Protein AF-0000000081576899 (afdb_homodimer)

pLDDT: mean 87.02, std 20.36, range [32.72, 98.94]

InterPro domains:
  IPR002109 Glutaredoxin [PF00462] (42-109)
  IPR004480 Monothiol glutaredoxin-related [PTHR10293] (25-130)
  IPR004480 Monothiol glutaredoxin-related [TIGR00365] (31-129)
  IPR033658 Glutaredoxin, PICOT-like [cd03028] (33-124)
  IPR036249 Thioredoxin-like superfamily [SSF52833] (28-134)

Structure (mmCIF, N/CA/C/O backbone):
data_AF-0000000081576899-model_v1
#
loop_
_entity.id
_entity.type
_entity.pdbx_description
1 polymer 'Monothiol glutaredoxin-5, mitochondrial'
#
loop_
_atom_site.group_PDB
_atom_site.id
_atom_site.type_symbol
_atom_site.label_atom_id
_atom_site.label_alt_id
_atom_site.label_comp_id
_atom_site.label_asym_id
_atom_site.label_entity_id
_atom_site.label_seq_id
_atom_site.pdbx_PDB_ins_code
_atom_site.Cartn_x
_atom_site.Cartn_y
_atom_site.Cartn_z
_atom_site.occupancy
_atom_site.B_iso_or_equiv
_atom_site.auth_seq_id
_atom_site.auth_comp_id
_atom_site.auth_asym_id
_atom_site.auth_atom_id
_atom_site.pdbx_PDB_model_num
ATOM 1 N N . MET A 1 1 ? 19.609 -6.375 77.562 1 37.88 1 MET A N 1
ATOM 2 C CA . MET A 1 1 ? 18.609 -5.746 76.688 1 37.88 1 MET A CA 1
ATOM 3 C C . MET A 1 1 ? 18.828 -6.148 75.25 1 37.88 1 MET A C 1
ATOM 5 O O . MET A 1 1 ? 19.875 -5.875 74.688 1 37.88 1 MET A O 1
ATOM 9 N N . PHE A 1 2 ? 18.141 -7.277 74.625 1 40.16 2 PHE A N 1
ATOM 10 C CA . PHE A 1 2 ? 18.156 -8.156 73.5 1 40.16 2 PHE A CA 1
ATOM 11 C C . PHE A 1 2 ? 18 -7.355 72.188 1 40.16 2 PHE A C 1
ATOM 13 O O . PHE A 1 2 ? 17.469 -6.242 72.25 1 40.16 2 PHE A O 1
ATOM 20 N N . ALA A 1 3 ? 18.594 -7.879 71.062 1 40.5 3 ALA A N 1
ATOM 21 C CA . ALA A 1 3 ? 18.828 -7.793 69.625 1 40.5 3 ALA A CA 1
ATOM 22 C C . ALA A 1 3 ? 17.516 -7.742 68.812 1 40.5 3 ALA A C 1
ATOM 24 O O . ALA A 1 3 ? 16.75 -8.719 68.812 1 40.5 3 ALA A O 1
ATOM 25 N N . ARG A 1 4 ? 16.688 -6.602 68.938 1 43.38 4 ARG A N 1
ATOM 26 C CA . ARG A 1 4 ? 15.562 -6.41 68.062 1 43.38 4 ARG A CA 1
ATOM 27 C C . ARG A 1 4 ? 15.938 -6.766 66.625 1 43.38 4 ARG A C 1
ATOM 29 O O . ARG A 1 4 ? 16.891 -6.223 66.062 1 43.38 4 ARG A O 1
ATOM 36 N N . ALA A 1 5 ? 15.68 -7.988 66.062 1 44.72 5 ALA A N 1
ATOM 37 C CA . ALA A 1 5 ? 15.773 -8.539 64.688 1 44.72 5 ALA A CA 1
ATOM 38 C C . ALA A 1 5 ? 14.977 -7.695 63.719 1 44.72 5 ALA A C 1
ATOM 40 O O . ALA A 1 5 ? 13.781 -7.461 63.906 1 44.72 5 ALA A O 1
ATOM 41 N N . PHE A 1 6 ? 15.562 -6.652 63.062 1 45.5 6 PHE A N 1
ATOM 42 C CA . PHE A 1 6 ? 15.023 -5.91 61.906 1 45.5 6 PHE A CA 1
ATOM 43 C C . PHE A 1 6 ? 14.648 -6.855 60.781 1 45.5 6 PHE A C 1
ATOM 45 O O . PHE A 1 6 ? 15.523 -7.438 60.125 1 45.5 6 PHE A O 1
ATOM 52 N N . GLN A 1 7 ? 13.609 -7.695 60.875 1 49.41 7 GLN A N 1
ATOM 53 C CA . GLN A 1 7 ? 13.172 -8.477 59.719 1 49.41 7 GLN A CA 1
ATOM 54 C C . GLN A 1 7 ? 12.648 -7.57 58.594 1 49.41 7 GLN A C 1
ATOM 56 O O . GLN A 1 7 ? 11.703 -6.812 58.812 1 49.41 7 GLN A O 1
ATOM 61 N N . SER A 1 8 ? 13.5 -6.855 57.906 1 47.03 8 SER A N 1
ATOM 62 C CA . SER A 1 8 ? 13.109 -6.121 56.688 1 47.03 8 SER A CA 1
ATOM 63 C C . SER A 1 8 ? 12.445 -7.043 55.688 1 47.03 8 SER A C 1
ATOM 65 O O . SER A 1 8 ? 12.984 -8.094 55.344 1 47.03 8 SER A O 1
ATOM 67 N N . SER A 1 9 ? 11.078 -7.246 55.75 1 50.31 9 SER A N 1
ATOM 68 C CA . SER A 1 9 ? 10.328 -7.957 54.719 1 50.31 9 SER A CA 1
ATOM 69 C C . SER A 1 9 ? 10.492 -7.285 53.344 1 50.31 9 SER A C 1
ATOM 71 O O . SER A 1 9 ? 10.227 -6.09 53.219 1 50.31 9 SER A O 1
ATOM 73 N N . LEU A 1 10 ? 11.469 -7.555 52.594 1 48.53 10 LEU A N 1
ATOM 74 C CA . LEU A 1 10 ? 11.625 -7.152 51.188 1 48.53 10 LEU A CA 1
ATOM 75 C C . LEU A 1 10 ? 10.453 -7.641 50.344 1 48.53 10 LEU A C 1
ATOM 77 O O . LEU A 1 10 ? 10.211 -8.844 50.25 1 48.53 10 LEU A O 1
ATOM 81 N N . ARG A 1 11 ? 9.297 -7.043 50.375 1 47.03 11 ARG A N 1
ATOM 82 C CA . ARG A 1 11 ? 8.234 -7.383 49.438 1 47.03 11 ARG A CA 1
ATOM 83 C C . ARG A 1 11 ? 8.719 -7.27 48 1 47.03 11 ARG A C 1
ATOM 85 O O . ARG A 1 11 ? 9.258 -6.238 47.594 1 47.03 11 ARG A O 1
ATOM 92 N N . ALA A 1 12 ? 8.961 -8.375 47.344 1 51.28 12 ALA A N 1
ATOM 93 C CA . ALA A 1 12 ? 9.383 -8.469 45.938 1 51.28 12 ALA A CA 1
ATOM 94 C C . ALA A 1 12 ? 8.391 -7.754 45.031 1 51.28 12 ALA A C 1
ATOM 96 O O . ALA A 1 12 ? 7.18 -7.789 45.25 1 51.28 12 ALA A O 1
ATOM 97 N N . PRO A 1 13 ? 8.82 -6.789 44.25 1 52.66 13 PRO A N 1
ATOM 98 C CA . PRO A 1 13 ? 7.914 -6.176 43.25 1 52.66 13 PRO A CA 1
ATOM 99 C C . PRO A 1 13 ? 7.207 -7.203 42.375 1 52.66 13 PRO A C 1
ATOM 101 O O . PRO A 1 13 ? 7.801 -8.219 42 1 52.66 13 PRO A O 1
ATOM 104 N N . LYS A 1 14 ? 5.926 -7.398 42.5 1 51.12 14 LYS A N 1
ATOM 105 C CA . LYS A 1 14 ? 5.137 -8.211 41.562 1 51.12 14 LYS A CA 1
ATOM 106 C C . LYS A 1 14 ? 5.32 -7.75 40.125 1 51.12 14 LYS A C 1
ATOM 108 O O . LYS A 1 14 ? 4.922 -6.641 39.781 1 51.12 14 LYS A O 1
ATOM 113 N N . PHE A 1 15 ? 6.34 -8.164 39.438 1 47.31 15 PHE A N 1
ATOM 114 C CA . PHE A 1 15 ? 6.441 -7.926 38 1 47.31 15 PHE A CA 1
ATOM 115 C C . PHE A 1 15 ? 5.266 -8.555 37.25 1 47.31 15 PHE A C 1
ATOM 117 O O . PHE A 1 15 ? 5.016 -9.75 37.375 1 47.31 15 PHE A O 1
ATOM 124 N N . ARG A 1 16 ? 4.145 -7.855 37.062 1 46.19 16 ARG A N 1
ATOM 125 C CA . ARG A 1 16 ? 3.082 -8.359 36.188 1 46.19 16 ARG A CA 1
ATOM 126 C C . ARG A 1 16 ? 3.631 -8.734 34.812 1 46.19 16 ARG A C 1
ATOM 128 O O . ARG A 1 16 ? 4.188 -7.887 34.094 1 46.19 16 ARG A O 1
ATOM 135 N N . LEU A 1 17 ? 4.004 -9.875 34.5 1 48.53 17 LEU A N 1
ATOM 136 C CA . LEU A 1 17 ? 4.305 -10.367 33.156 1 48.53 17 LEU A CA 1
ATOM 137 C C . LEU A 1 17 ? 3.146 -10.102 32.219 1 48.53 17 LEU A C 1
ATOM 139 O O . LEU A 1 17 ? 2.029 -10.578 32.438 1 48.53 17 LEU A O 1
ATOM 143 N N . THR A 1 18 ? 3.057 -8.969 31.609 1 50.41 18 THR A N 1
ATOM 144 C CA . THR A 1 18 ? 2.088 -8.812 30.531 1 50.41 18 THR A CA 1
ATOM 145 C C . THR A 1 18 ? 2.211 -9.953 29.516 1 50.41 18 THR A C 1
ATOM 147 O O . THR A 1 18 ? 3.301 -10.227 29.016 1 50.41 18 THR A O 1
ATOM 150 N N . PRO A 1 19 ? 1.322 -10.797 29.469 1 50.53 19 PRO A N 1
ATOM 151 C CA . PRO A 1 19 ? 1.418 -11.867 28.484 1 50.53 19 PRO A CA 1
ATOM 152 C C . PRO A 1 19 ? 1.591 -11.336 27.062 1 50.53 19 PRO A C 1
ATOM 154 O O . PRO A 1 19 ? 1.083 -10.266 26.719 1 50.53 19 PRO A O 1
ATOM 157 N N . LEU A 1 20 ? 2.67 -11.547 26.406 1 48.97 20 LEU A N 1
ATOM 158 C CA . LEU A 1 20 ? 2.783 -11.383 24.953 1 48.97 20 LEU A CA 1
ATOM 159 C C . LEU A 1 20 ? 1.576 -11.984 24.25 1 48.97 20 LEU A C 1
ATOM 161 O O . LEU A 1 20 ? 1.395 -13.203 24.234 1 48.97 20 LEU A O 1
ATOM 165 N N . THR A 1 21 ? 0.491 -11.43 24.344 1 45.56 21 THR A N 1
ATOM 166 C CA . THR A 1 21 ? -0.615 -11.953 23.547 1 45.56 21 THR A CA 1
ATOM 167 C C . THR A 1 21 ? -0.161 -12.258 22.125 1 45.56 21 THR A C 1
ATOM 169 O O . THR A 1 21 ? 0.076 -11.344 21.344 1 45.56 21 THR A O 1
ATOM 172 N N . VAL A 1 22 ? 0.605 -13.219 21.875 1 50.03 22 VAL A N 1
ATOM 173 C CA . VAL A 1 22 ? 0.771 -13.727 20.516 1 50.03 22 VAL A CA 1
ATOM 174 C C . VAL A 1 22 ? -0.57 -13.703 19.781 1 50.03 22 VAL A C 1
ATOM 176 O O . VAL A 1 22 ? -1.561 -14.25 20.281 1 50.03 22 VAL A O 1
ATOM 179 N N . ARG A 1 23 ? -0.892 -12.602 19.109 1 58.34 23 ARG A N 1
ATOM 180 C CA . ARG A 1 23 ? -2.121 -12.656 18.328 1 58.34 23 ARG A CA 1
ATOM 181 C C . ARG A 1 23 ? -2.264 -14 17.609 1 58.34 23 ARG A C 1
ATOM 183 O O . ARG A 1 23 ? -1.538 -14.281 16.656 1 58.34 23 ARG A O 1
ATOM 190 N N . LEU A 1 24 ? -2.67 -14.984 18.266 1 73.94 24 LEU A N 1
ATOM 191 C CA . LEU A 1 24 ? -2.916 -16.328 17.781 1 73.94 24 LEU A CA 1
ATOM 192 C C . LEU A 1 24 ? -3.906 -16.328 16.609 1 73.94 24 LEU A C 1
ATOM 194 O O . LEU A 1 24 ? -4.934 -15.648 16.672 1 73.94 24 LEU A O 1
ATOM 198 N N . LEU A 1 25 ? -3.482 -16.703 15.359 1 85.38 25 LEU A N 1
ATOM 199 C CA . LEU A 1 25 ? -4.312 -16.922 14.18 1 85.38 25 LEU A CA 1
ATOM 200 C C . LEU A 1 25 ? -5.578 -17.703 14.547 1 85.38 25 LEU A C 1
ATOM 202 O O . LEU A 1 25 ? -5.504 -18.828 15.023 1 85.38 25 LEU A O 1
ATOM 206 N N . SER A 1 26 ? -6.719 -17.016 14.516 1 92 26 SER A N 1
ATOM 207 C CA . SER A 1 26 ? -7.977 -17.688 14.836 1 92 26 SER A CA 1
ATOM 208 C C . SER A 1 26 ? -8.203 -18.891 13.93 1 92 26 SER A C 1
ATOM 210 O O . SER A 1 26 ? -7.684 -18.953 12.812 1 92 26 SER A O 1
ATOM 212 N N . GLN A 1 27 ? -8.93 -19.828 14.383 1 93.94 27 GLN A N 1
ATOM 213 C CA . GLN A 1 27 ? -9.266 -21 13.586 1 93.94 27 GLN A CA 1
ATOM 214 C C . GLN A 1 27 ? -10.055 -20.609 12.336 1 93.94 27 GLN A C 1
ATOM 216 O O . GLN A 1 27 ? -9.867 -21.203 11.266 1 93.94 27 GLN A O 1
ATOM 221 N N . GLU A 1 28 ? -10.898 -19.672 12.492 1 94.44 28 GLU A N 1
ATOM 222 C CA . GLU A 1 28 ? -11.695 -19.203 11.367 1 94.44 28 GLU A CA 1
ATOM 223 C C . GLU A 1 28 ? -10.812 -18.625 10.266 1 94.44 28 GLU A C 1
ATOM 225 O O . GLU A 1 28 ? -10.984 -18.938 9.086 1 94.44 28 GLU A O 1
ATOM 230 N N . THR A 1 29 ? -9.898 -17.781 10.648 1 95.5 29 THR A N 1
ATOM 231 C CA . THR A 1 29 ? -8.984 -17.17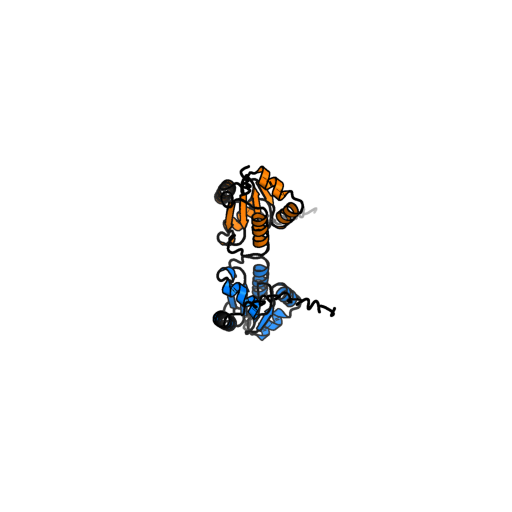2 9.688 1 95.5 29 THR A CA 1
ATOM 232 C C . THR A 1 29 ? -8.078 -18.219 9.055 1 95.5 29 THR A C 1
ATOM 234 O O . THR A 1 29 ? -7.82 -18.172 7.848 1 95.5 29 THR A O 1
ATOM 237 N N . ARG A 1 30 ? -7.598 -19.141 9.828 1 96.88 30 ARG A N 1
ATOM 238 C CA . ARG A 1 30 ? -6.773 -20.219 9.312 1 96.88 30 ARG A CA 1
ATOM 239 C C . ARG A 1 30 ? -7.52 -21.031 8.258 1 96.88 30 ARG A C 1
ATOM 241 O O . ARG A 1 30 ? -6.98 -21.312 7.184 1 96.88 30 ARG A O 1
ATOM 248 N N . SER A 1 31 ? -8.711 -21.375 8.555 1 97.25 31 SER A N 1
ATOM 249 C CA . SER A 1 31 ? -9.531 -22.156 7.625 1 97.25 31 SER A CA 1
ATOM 250 C C . SER A 1 31 ? -9.773 -21.391 6.332 1 97.25 31 SER A C 1
ATOM 252 O O . SER A 1 31 ? -9.758 -21.969 5.246 1 97.25 31 SER A O 1
ATOM 254 N N . ALA A 1 32 ? -10.008 -20.078 6.469 1 96.75 32 ALA A N 1
ATOM 255 C CA . ALA A 1 32 ? -10.234 -19.234 5.293 1 96.75 32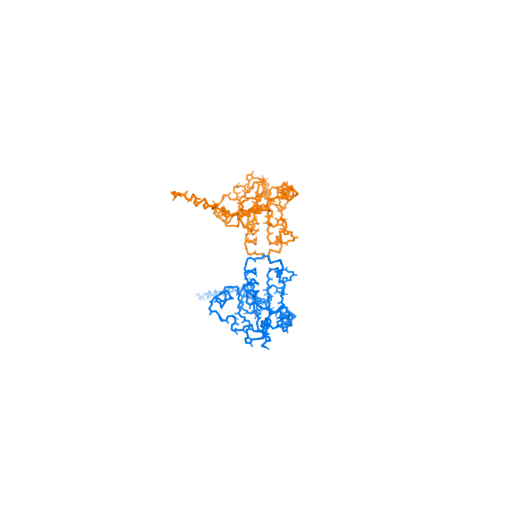 ALA A CA 1
ATOM 256 C C . ALA A 1 32 ? -8.992 -19.188 4.406 1 96.75 32 ALA A C 1
ATOM 258 O O . ALA A 1 32 ? -9.094 -19.25 3.18 1 96.75 32 ALA A O 1
ATOM 259 N N . ILE A 1 33 ? -7.875 -19.094 5.012 1 98.31 33 ILE A N 1
ATOM 260 C CA . ILE A 1 33 ? -6.617 -19.031 4.277 1 98.31 33 ILE A CA 1
ATOM 261 C C . ILE A 1 33 ? -6.367 -20.359 3.574 1 98.31 33 ILE A C 1
ATOM 263 O O . ILE A 1 33 ? -6.012 -20.391 2.393 1 98.31 33 ILE A O 1
ATOM 267 N N . GLU A 1 34 ? -6.574 -21.469 4.25 1 98.5 34 GLU A N 1
ATOM 268 C CA . GLU A 1 34 ? -6.383 -22.797 3.676 1 98.5 34 GLU A CA 1
ATOM 269 C C . GLU A 1 34 ? -7.328 -23.031 2.502 1 98.5 34 GLU A C 1
ATOM 271 O O . GLU A 1 34 ? -6.938 -23.625 1.49 1 98.5 34 GLU A O 1
ATOM 276 N N . GLN A 1 35 ? -8.516 -22.562 2.656 1 98.44 35 GLN A N 1
ATOM 277 C CA . GLN A 1 35 ? -9.453 -22.656 1.54 1 98.44 35 GLN A CA 1
ATOM 278 C C . GLN A 1 35 ? -8.969 -21.828 0.35 1 98.44 35 GLN A C 1
ATOM 280 O O . GLN A 1 35 ? -9.062 -22.281 -0.797 1 98.44 35 GLN A O 1
ATOM 285 N N . ALA A 1 36 ? -8.508 -20.672 0.619 1 98.38 36 ALA A N 1
ATOM 286 C CA . ALA A 1 36 ? -8.031 -19.797 -0.441 1 98.38 36 ALA A CA 1
ATOM 287 C C . ALA A 1 36 ? -6.859 -20.422 -1.189 1 98.38 36 ALA A C 1
ATOM 289 O O . ALA A 1 36 ? -6.852 -20.469 -2.422 1 98.38 36 ALA A O 1
ATOM 290 N N . ILE A 1 37 ? -5.902 -20.984 -0.439 1 98.62 37 ILE A N 1
ATOM 291 C CA . ILE A 1 37 ? -4.703 -21.484 -1.103 1 98.62 37 ILE A CA 1
ATOM 292 C C . ILE A 1 37 ? -5.02 -22.781 -1.828 1 98.62 37 ILE A C 1
ATOM 294 O O . ILE A 1 37 ? -4.227 -23.266 -2.646 1 98.62 37 ILE A O 1
ATOM 298 N N . SER A 1 38 ? -6.152 -23.344 -1.51 1 98.56 38 SER A N 1
ATOM 299 C CA . SER A 1 38 ? -6.578 -24.578 -2.172 1 98.56 38 SER A CA 1
ATOM 300 C C . SER A 1 38 ? -7.434 -24.281 -3.398 1 98.56 38 SER A C 1
ATOM 302 O O . SER A 1 38 ? -7.734 -25.188 -4.184 1 98.56 38 SER A O 1
ATOM 304 N N . SER A 1 39 ? -7.734 -23.031 -3.625 1 98.62 39 SER A N 1
ATOM 305 C CA . SER A 1 39 ? -8.742 -22.672 -4.609 1 98.62 39 SER A CA 1
ATOM 306 C C . SER A 1 39 ? -8.188 -22.734 -6.027 1 98.62 39 SER A C 1
ATOM 308 O O . SER A 1 39 ? -8.945 -22.812 -6.996 1 98.62 39 SER A O 1
ATOM 310 N N . ALA A 1 40 ? -6.871 -22.594 -6.191 1 98.69 40 ALA A N 1
ATOM 311 C CA . ALA A 1 40 ? -6.203 -22.625 -7.492 1 98.69 40 ALA A CA 1
ATOM 312 C C . ALA A 1 40 ? -4.746 -23.062 -7.348 1 98.69 40 ALA A C 1
ATOM 314 O O . ALA A 1 40 ? -4.164 -22.953 -6.266 1 98.69 40 ALA A O 1
ATOM 315 N N . PRO A 1 41 ? -4.152 -23.516 -8.406 1 98.75 41 PRO A N 1
ATOM 316 C CA . PRO A 1 41 ? -2.736 -23.906 -8.367 1 98.75 41 PRO A CA 1
ATOM 317 C C . PRO A 1 41 ? -1.821 -22.719 -8.031 1 98.75 41 PRO A C 1
ATOM 319 O O . PRO A 1 41 ? -0.775 -22.906 -7.402 1 98.75 41 PRO A O 1
ATOM 322 N N . VAL A 1 42 ? -2.162 -21.594 -8.508 1 98.94 42 VAL A N 1
ATOM 323 C CA . VAL A 1 42 ? -1.409 -20.391 -8.203 1 98.94 42 VAL A CA 1
ATOM 324 C C . VAL A 1 42 ? -2.307 -19.391 -7.477 1 98.94 42 VAL A C 1
ATOM 326 O O . VAL A 1 42 ? -3.355 -19 -7.992 1 98.94 42 VAL A O 1
ATOM 329 N N . VAL A 1 43 ? -1.955 -19.031 -6.277 1 98.94 43 VAL A N 1
ATOM 330 C CA . VAL A 1 43 ? -2.738 -18.109 -5.461 1 98.94 43 VAL A CA 1
ATOM 331 C C . VAL A 1 43 ? -1.85 -16.969 -4.98 1 98.94 43 VAL A C 1
ATOM 333 O O . VAL A 1 43 ? -0.723 -17.188 -4.535 1 98.94 43 VAL A O 1
ATOM 336 N N . LEU A 1 44 ? -2.287 -15.766 -5.125 1 98.94 44 LEU A N 1
ATOM 337 C CA . LEU A 1 44 ? -1.566 -14.586 -4.664 1 98.94 44 LEU A CA 1
ATOM 338 C C . LEU A 1 44 ? -2.414 -13.773 -3.689 1 98.94 44 LEU A C 1
ATOM 340 O O . LEU A 1 44 ? -3.535 -13.375 -4.016 1 98.94 44 LEU A O 1
ATOM 344 N N . PHE A 1 45 ? -1.963 -13.641 -2.467 1 98.88 45 PHE A N 1
ATOM 345 C CA . PHE A 1 45 ? -2.48 -12.602 -1.583 1 98.88 45 PHE A CA 1
ATOM 346 C C . PHE A 1 45 ? -1.78 -11.273 -1.842 1 98.88 45 PHE A C 1
ATOM 348 O O . PHE A 1 45 ? -0.552 -11.188 -1.78 1 98.88 45 PHE A O 1
ATOM 355 N N . MET A 1 46 ? -2.484 -10.203 -2.105 1 98.56 46 MET A N 1
ATOM 356 C CA . MET A 1 46 ? -1.839 -8.969 -2.555 1 98.56 46 MET A CA 1
ATOM 357 C C . MET A 1 46 ? -2.607 -7.746 -2.072 1 98.56 46 MET A C 1
ATOM 359 O O . MET A 1 46 ? -3.727 -7.867 -1.569 1 98.56 46 MET A O 1
ATOM 363 N N . LYS A 1 47 ? -1.991 -6.613 -2.119 1 97.62 47 LYS A N 1
ATOM 364 C CA . LYS A 1 47 ? -2.662 -5.336 -1.906 1 97.62 47 LYS A CA 1
ATOM 365 C C . LYS A 1 47 ? -3.268 -4.809 -3.205 1 97.62 47 LYS A C 1
ATOM 367 O O . LYS A 1 47 ? -2.541 -4.434 -4.125 1 97.62 47 LYS A O 1
ATOM 372 N N . GLY A 1 48 ? -4.586 -4.781 -3.211 1 96.44 48 GLY A N 1
ATOM 373 C CA . GLY A 1 48 ? -5.273 -4.477 -4.457 1 96.44 48 GLY A CA 1
ATOM 374 C C . GLY A 1 48 ? -5.629 -5.711 -5.262 1 96.44 48 GLY A C 1
ATOM 375 O O . GLY A 1 48 ? -5.68 -6.816 -4.719 1 96.44 48 GLY A O 1
ATOM 376 N N . THR A 1 49 ? -6.023 -5.492 -6.535 1 96.44 49 THR A N 1
ATOM 377 C CA . THR A 1 49 ? -6.387 -6.566 -7.453 1 96.44 49 THR A CA 1
ATOM 378 C C . THR A 1 49 ? -5.422 -6.617 -8.633 1 96.44 49 THR A C 1
ATOM 380 O O . THR A 1 49 ? -4.645 -5.684 -8.844 1 96.44 49 THR A O 1
ATOM 383 N N . PRO A 1 50 ? -5.422 -7.793 -9.336 1 97.31 50 PRO A N 1
ATOM 384 C CA . PRO A 1 50 ? -4.547 -7.875 -10.508 1 97.31 50 PRO A CA 1
ATOM 385 C C . PRO A 1 50 ? -4.77 -6.73 -11.492 1 97.31 50 PRO A C 1
ATOM 387 O O . PRO A 1 50 ? -3.814 -6.242 -12.102 1 97.31 50 PRO A O 1
ATOM 390 N N . GLN A 1 51 ? -6.016 -6.242 -11.594 1 94.62 51 GLN A N 1
ATOM 391 C CA . GLN A 1 51 ? -6.359 -5.184 -12.531 1 94.62 51 GLN A CA 1
ATOM 392 C C . GLN A 1 51 ? -6.051 -3.805 -11.953 1 94.62 51 GLN A C 1
ATOM 394 O O . GLN A 1 51 ? -5.898 -2.832 -12.695 1 94.62 51 GLN A O 1
ATOM 399 N N . ALA A 1 52 ? -6 -3.779 -10.641 1 93.94 52 ALA A N 1
ATOM 400 C CA . ALA A 1 52 ? -5.766 -2.512 -9.953 1 93.94 52 ALA A CA 1
ATOM 401 C C . ALA A 1 52 ? -4.91 -2.713 -8.703 1 93.94 52 ALA A C 1
ATOM 403 O O . ALA A 1 52 ? -5.375 -2.49 -7.586 1 93.94 52 ALA A O 1
ATOM 404 N N . PRO A 1 53 ? -3.602 -3.025 -8.922 1 96.38 53 PRO A N 1
ATOM 405 C CA . PRO A 1 53 ? -2.742 -3.172 -7.746 1 96.38 53 PRO A CA 1
ATOM 406 C C . PRO A 1 53 ? -2.574 -1.868 -6.973 1 96.38 53 PRO A C 1
ATOM 408 O O . PRO A 1 53 ? -2.49 -0.794 -7.574 1 96.38 53 PRO A O 1
ATOM 411 N N . ALA A 1 54 ? -2.506 -1.977 -5.676 1 94.94 54 ALA A N 1
ATOM 412 C CA . ALA A 1 54 ? -2.504 -0.792 -4.82 1 94.94 54 ALA A CA 1
ATOM 413 C C . ALA A 1 54 ? -1.104 -0.505 -4.281 1 94.94 54 ALA A C 1
ATOM 415 O O . ALA A 1 54 ? -0.887 0.503 -3.607 1 94.94 54 ALA A O 1
ATOM 416 N N . CYS A 1 55 ? -0.171 -1.308 -4.582 1 95.31 55 CYS A N 1
ATOM 417 C CA . CYS A 1 55 ? 1.213 -1.165 -4.145 1 95.31 55 CYS A CA 1
ATOM 418 C C . CYS A 1 55 ? 2.178 -1.646 -5.219 1 95.31 55 CYS A C 1
ATOM 420 O O . CYS A 1 55 ? 1.842 -2.527 -6.012 1 95.31 55 CYS A O 1
ATOM 422 N N . GLY A 1 56 ? 3.33 -1.064 -5.223 1 95.06 56 GLY A N 1
ATOM 423 C CA . GLY A 1 56 ? 4.301 -1.394 -6.254 1 95.06 56 GLY A CA 1
ATOM 424 C C . GLY A 1 56 ? 4.789 -2.828 -6.176 1 95.06 56 GLY A C 1
ATOM 425 O O . GLY A 1 56 ? 5.09 -3.441 -7.203 1 95.06 56 GLY A O 1
ATOM 426 N N . PHE A 1 57 ? 4.891 -3.357 -4.988 1 97.38 57 PHE A N 1
ATOM 427 C CA . PHE A 1 57 ? 5.348 -4.734 -4.824 1 97.38 57 PHE A CA 1
ATOM 428 C C . PHE A 1 57 ? 4.312 -5.715 -5.355 1 97.38 57 PHE A C 1
ATOM 430 O O . PHE A 1 57 ? 4.66 -6.695 -6.02 1 97.38 57 PHE A O 1
ATOM 437 N N . SER A 1 58 ? 3.045 -5.492 -5.016 1 98.56 58 SER A N 1
ATOM 438 C CA . SER A 1 58 ? 1.971 -6.32 -5.555 1 98.56 58 SER A CA 1
ATOM 439 C C . SER A 1 58 ? 1.907 -6.219 -7.074 1 98.56 58 SER A C 1
ATOM 441 O O . SER A 1 58 ? 1.747 -7.227 -7.766 1 98.56 58 SER A O 1
ATOM 443 N N . ARG A 1 59 ? 2.088 -5.059 -7.566 1 97.88 59 ARG A N 1
ATOM 444 C CA . ARG A 1 59 ? 2.084 -4.844 -9.008 1 97.88 59 ARG A CA 1
ATOM 445 C C . ARG A 1 59 ? 3.203 -5.629 -9.688 1 97.88 59 ARG A C 1
ATOM 447 O O . ARG A 1 59 ? 2.971 -6.312 -10.68 1 97.88 59 ARG A O 1
ATOM 454 N N . ALA A 1 60 ? 4.359 -5.504 -9.109 1 98.5 60 ALA A N 1
ATOM 455 C CA . ALA A 1 60 ? 5.516 -6.195 -9.672 1 98.5 60 ALA A CA 1
ATOM 456 C C . ALA A 1 60 ? 5.289 -7.707 -9.695 1 98.5 60 ALA A C 1
ATOM 458 O O . ALA A 1 60 ? 5.602 -8.367 -10.688 1 98.5 60 ALA A O 1
ATOM 459 N N . THR A 1 61 ? 4.738 -8.234 -8.625 1 98.88 61 THR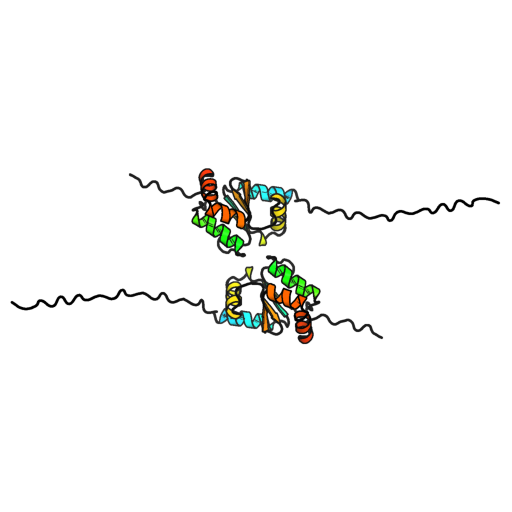 A N 1
ATOM 460 C CA . THR A 1 61 ? 4.52 -9.672 -8.523 1 98.88 61 THR A CA 1
ATOM 461 C C . THR A 1 61 ? 3.521 -10.141 -9.57 1 98.88 61 THR A C 1
ATOM 463 O O . THR A 1 61 ? 3.762 -11.141 -10.266 1 98.88 61 THR A O 1
ATOM 466 N N . ILE A 1 62 ? 2.449 -9.414 -9.727 1 98.62 62 ILE A N 1
ATOM 467 C CA . ILE A 1 62 ? 1.441 -9.773 -10.719 1 98.62 62 ILE A CA 1
ATOM 468 C C . ILE A 1 62 ? 2.043 -9.688 -12.117 1 98.62 62 ILE A C 1
ATOM 470 O O . ILE A 1 62 ? 1.744 -10.516 -12.984 1 98.62 62 ILE A O 1
ATOM 474 N N . GLN A 1 63 ? 2.799 -8.719 -12.367 1 98.44 63 GLN A N 1
ATOM 475 C CA . GLN A 1 63 ? 3.424 -8.547 -13.68 1 98.44 63 GLN A CA 1
ATOM 476 C C . GLN A 1 63 ? 4.34 -9.719 -14 1 98.44 63 GLN A C 1
ATOM 478 O O . GLN A 1 63 ? 4.336 -10.227 -15.133 1 98.44 63 GLN A O 1
ATOM 483 N N . ILE A 1 64 ? 5.102 -10.094 -13.062 1 98.81 64 ILE A N 1
ATOM 484 C CA . ILE A 1 64 ? 6.004 -11.227 -13.242 1 98.81 64 ILE A CA 1
ATOM 485 C C . ILE A 1 64 ? 5.195 -12.477 -13.602 1 98.81 64 ILE A C 1
ATOM 487 O O . ILE A 1 64 ? 5.539 -13.195 -14.539 1 98.81 64 ILE A O 1
ATOM 491 N N . LEU A 1 65 ? 4.125 -12.789 -12.844 1 98.81 65 LEU A N 1
ATOM 492 C CA . LEU A 1 65 ? 3.297 -13.961 -13.102 1 98.81 65 LEU A CA 1
ATOM 493 C C . LEU A 1 65 ? 2.695 -13.906 -14.5 1 98.81 65 LEU A C 1
ATOM 495 O O . LEU A 1 65 ? 2.637 -14.922 -15.195 1 98.81 65 LEU A O 1
ATOM 499 N N . GLY A 1 66 ? 2.254 -12.734 -14.867 1 98.19 66 GLY A N 1
ATOM 500 C CA . GLY A 1 66 ? 1.747 -12.547 -16.219 1 98.19 66 GLY A CA 1
ATOM 501 C C . GLY A 1 66 ? 2.793 -12.789 -17.281 1 98.19 66 GLY A C 1
ATOM 502 O O . GLY A 1 66 ? 2.523 -13.461 -18.281 1 98.19 66 GLY A O 1
ATOM 503 N N . GLN A 1 67 ? 3.939 -12.273 -17.125 1 97.69 67 GLN A N 1
ATOM 504 C CA . GLN A 1 67 ? 5.035 -12.414 -18.078 1 97.69 67 GLN A CA 1
ATOM 505 C C . GLN A 1 67 ? 5.434 -13.875 -18.234 1 97.69 67 GLN A C 1
ATOM 507 O O . GLN A 1 67 ? 5.832 -14.297 -19.328 1 97.69 67 GLN A O 1
ATOM 512 N N . LEU A 1 68 ? 5.309 -14.586 -17.203 1 98.06 68 LEU A N 1
ATOM 513 C CA . LEU A 1 68 ? 5.699 -15.992 -17.219 1 98.06 68 LEU A CA 1
ATOM 514 C C . LEU A 1 68 ? 4.602 -16.859 -17.828 1 98.06 68 LEU A C 1
ATOM 516 O O . LEU A 1 68 ? 4.777 -18.062 -18.016 1 98.06 68 LEU A O 1
ATOM 520 N N . GLY A 1 69 ? 3.424 -16.234 -18.031 1 97.94 69 GLY A N 1
ATOM 521 C CA . GLY A 1 69 ? 2.367 -16.938 -18.75 1 97.94 69 GLY A CA 1
ATOM 522 C C . GLY A 1 69 ? 1.494 -17.781 -17.844 1 97.94 69 GLY A C 1
ATOM 523 O O . GLY A 1 69 ? 1.008 -18.844 -18.266 1 97.94 69 GLY A O 1
ATOM 524 N N . VAL A 1 70 ? 1.348 -17.359 -16.641 1 98.56 70 VAL A N 1
ATOM 525 C CA . VAL A 1 70 ? 0.445 -18.078 -15.75 1 98.56 70 VAL A CA 1
ATOM 526 C C . VAL A 1 70 ? -0.959 -18.109 -16.344 1 98.56 70 VAL A C 1
ATOM 528 O O . VAL A 1 70 ? -1.472 -17.078 -16.797 1 98.56 70 VAL A O 1
ATOM 531 N N . ASP A 1 71 ? -1.505 -19.281 -16.375 1 98.12 71 ASP A N 1
ATOM 532 C CA . ASP A 1 71 ? -2.859 -19.469 -16.891 1 98.12 71 ASP A CA 1
ATOM 533 C C . ASP A 1 71 ? -3.889 -18.797 -15.984 1 98.12 71 ASP A C 1
ATOM 535 O O . ASP A 1 71 ? -4.004 -19.125 -14.805 1 98.12 71 ASP A O 1
ATOM 539 N N . PRO A 1 72 ? -4.672 -17.859 -16.516 1 97.19 72 PRO A N 1
ATOM 540 C CA . PRO A 1 72 ? -5.66 -17.172 -15.688 1 97.19 72 PRO A CA 1
ATOM 541 C C . PRO A 1 72 ? -6.688 -18.109 -15.07 1 97.19 72 PRO A C 1
ATOM 543 O O . PRO A 1 72 ? -7.25 -17.812 -14.016 1 97.19 72 PRO A O 1
ATOM 546 N N . HIS A 1 73 ? -6.891 -19.234 -15.664 1 97.75 73 HIS A N 1
ATOM 547 C CA . HIS A 1 73 ? -7.863 -20.188 -15.156 1 97.75 73 HIS A CA 1
ATOM 548 C C . HIS A 1 73 ? -7.289 -20.984 -13.984 1 97.75 73 HIS A C 1
ATOM 550 O O . HIS A 1 73 ? -8.031 -21.672 -13.273 1 97.75 73 HIS A O 1
ATOM 556 N N . LYS A 1 74 ? -6.066 -20.859 -13.805 1 98.56 74 LYS A N 1
ATOM 557 C CA . LYS A 1 74 ? -5.391 -21.594 -12.727 1 98.56 74 LYS A CA 1
ATOM 558 C C . LYS A 1 74 ? -4.82 -20.625 -11.695 1 98.56 74 LYS A C 1
ATOM 560 O O . LYS A 1 74 ? -3.9 -20.969 -10.953 1 98.56 74 LYS A O 1
ATOM 565 N N . PHE A 1 75 ? -5.34 -19.469 -11.789 1 98.81 75 PHE A N 1
ATOM 566 C CA . PHE A 1 75 ? -4.836 -18.391 -10.945 1 98.81 75 PHE A CA 1
ATOM 567 C C . PHE A 1 75 ? -5.969 -17.75 -10.141 1 98.81 75 PHE A C 1
ATOM 569 O O . PHE A 1 75 ? -7.062 -17.547 -10.664 1 98.81 75 PHE A O 1
ATOM 576 N N . ALA A 1 76 ? -5.68 -17.516 -8.82 1 98.81 76 ALA A N 1
ATOM 577 C CA . ALA A 1 76 ? -6.586 -16.734 -7.973 1 98.81 76 ALA A CA 1
ATOM 578 C C . ALA A 1 76 ? -5.824 -15.68 -7.176 1 98.81 76 ALA A C 1
ATOM 580 O O . ALA A 1 76 ? -4.715 -15.938 -6.699 1 98.81 76 ALA A O 1
ATOM 581 N N . ALA A 1 77 ? -6.348 -14.547 -7.062 1 98.56 77 ALA A N 1
ATOM 582 C CA . ALA A 1 77 ? -5.789 -13.461 -6.254 1 98.56 77 ALA A CA 1
ATOM 583 C C . ALA A 1 77 ? -6.766 -13.039 -5.16 1 98.56 77 ALA A C 1
ATOM 585 O O . ALA A 1 77 ? -7.98 -13.023 -5.371 1 98.56 77 ALA A O 1
ATOM 586 N N . TYR A 1 78 ? -6.277 -12.695 -4.023 1 98.38 78 TYR A N 1
ATOM 587 C CA . TYR A 1 78 ? -7.07 -12.219 -2.896 1 98.38 78 TYR A CA 1
ATOM 588 C C . TYR A 1 78 ? -6.57 -10.859 -2.418 1 98.38 78 TYR A C 1
ATOM 590 O O . TYR A 1 78 ? -5.395 -10.703 -2.088 1 98.38 78 TYR A O 1
ATOM 598 N N . ASN A 1 79 ? -7.445 -9.922 -2.381 1 97.5 79 ASN A N 1
ATOM 599 C CA . ASN A 1 79 ? -7.141 -8.578 -1.913 1 97.5 79 ASN A CA 1
ATOM 600 C C . ASN A 1 79 ? -7.211 -8.484 -0.392 1 97.5 79 ASN A C 1
ATOM 602 O O . ASN A 1 79 ? -8.297 -8.547 0.189 1 97.5 79 ASN A O 1
ATOM 606 N N . VAL A 1 80 ? -6.082 -8.156 0.226 1 97.06 80 VAL A N 1
ATOM 607 C CA . VAL A 1 80 ? -6.035 -8.195 1.684 1 97.06 80 VAL A CA 1
ATOM 608 C C . VAL A 1 80 ? -6.488 -6.859 2.258 1 97.06 80 VAL A C 1
ATOM 610 O O . VAL A 1 80 ? -6.754 -6.746 3.457 1 97.06 80 VAL A O 1
ATOM 613 N N . LEU A 1 81 ? -6.562 -5.848 1.452 1 94.06 81 LEU A N 1
ATOM 614 C CA . LEU A 1 81 ? -6.922 -4.52 1.936 1 94.06 81 LEU A CA 1
ATOM 615 C C . LEU A 1 81 ? -8.383 -4.477 2.383 1 94.06 81 LEU A C 1
ATOM 617 O O . LEU A 1 81 ? -8.766 -3.621 3.18 1 94.06 81 LEU A O 1
ATOM 621 N N . GLU A 1 82 ? -9.211 -5.332 1.978 1 88.5 82 GLU A N 1
ATOM 622 C CA . GLU A 1 82 ? -10.641 -5.34 2.277 1 88.5 82 GLU A CA 1
ATOM 623 C C . GLU A 1 82 ? -10.938 -6.184 3.514 1 88.5 82 GLU A C 1
ATOM 625 O O . GLU A 1 82 ? -12.078 -6.227 3.979 1 88.5 82 GLU A O 1
ATOM 630 N N . ASP A 1 83 ? -9.898 -6.785 4.023 1 91.12 83 ASP A N 1
ATOM 631 C CA . ASP A 1 83 ? -10.055 -7.703 5.145 1 91.12 83 ASP A CA 1
ATOM 632 C C . ASP A 1 83 ? -8.844 -7.652 6.074 1 91.12 83 ASP A C 1
ATOM 634 O O . ASP A 1 83 ? -7.918 -8.453 5.938 1 91.12 83 ASP A O 1
ATOM 638 N N . PRO A 1 84 ? -9.023 -6.816 7.102 1 90.81 84 PRO A N 1
ATOM 639 C CA . PRO A 1 84 ? -7.891 -6.668 8.023 1 90.81 84 PRO A CA 1
ATOM 640 C C . PRO A 1 84 ? -7.504 -7.984 8.695 1 90.81 84 PRO A C 1
ATOM 642 O O . PRO A 1 84 ? -6.328 -8.203 9 1 90.81 84 PRO A O 1
ATOM 645 N N . GLU A 1 85 ? -8.469 -8.82 8.953 1 92.62 85 GLU A N 1
ATOM 646 C CA . GLU A 1 85 ? -8.18 -10.109 9.562 1 92.62 85 GLU A CA 1
ATOM 647 C C . GLU A 1 85 ? -7.367 -10.992 8.617 1 92.62 85 GLU A C 1
ATOM 649 O O . GLU A 1 85 ? -6.438 -11.68 9.047 1 92.62 85 GLU A O 1
ATOM 654 N N . LEU A 1 86 ? -7.754 -10.961 7.398 1 94.94 86 LEU A N 1
ATOM 655 C CA . LEU A 1 86 ? -6.984 -11.695 6.402 1 94.94 86 LEU A CA 1
ATOM 656 C C . LEU A 1 86 ? -5.578 -11.125 6.266 1 94.94 86 LEU A C 1
ATOM 658 O O . LEU A 1 86 ? -4.605 -11.867 6.133 1 94.94 86 LEU A O 1
ATOM 662 N N . ARG A 1 87 ? -5.539 -9.797 6.254 1 95.81 87 ARG A N 1
ATOM 663 C CA . ARG A 1 87 ? -4.258 -9.102 6.105 1 95.81 87 ARG A CA 1
ATOM 664 C C . ARG A 1 87 ? -3.279 -9.531 7.195 1 95.81 87 ARG A C 1
ATOM 666 O O . ARG A 1 87 ? -2.145 -9.914 6.898 1 95.81 87 ARG A O 1
ATOM 673 N N . GLN A 1 88 ? -3.729 -9.555 8.406 1 95 88 GLN A N 1
ATOM 674 C CA . GLN A 1 88 ? -2.867 -9.945 9.516 1 95 88 GLN A CA 1
ATOM 675 C C . GLN A 1 88 ? -2.691 -11.461 9.57 1 95 88 GLN A C 1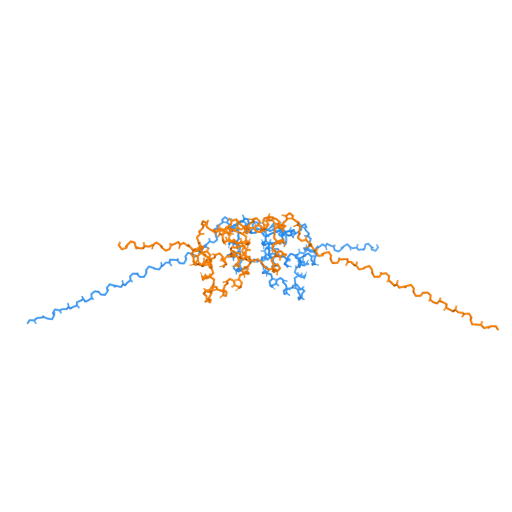
ATOM 677 O O . GLN A 1 88 ? -1.593 -11.953 9.82 1 95 88 GLN A O 1
ATOM 682 N N . GLY A 1 89 ? -3.715 -12.141 9.281 1 97.5 89 GLY A N 1
ATOM 683 C CA . GLY A 1 89 ? -3.711 -13.594 9.367 1 97.5 89 GLY A CA 1
ATOM 684 C C . GLY A 1 89 ? -2.74 -14.25 8.406 1 97.5 89 GLY A C 1
ATOM 685 O O . GLY A 1 89 ? -2.064 -15.219 8.758 1 97.5 89 GLY A O 1
ATOM 686 N N . ILE A 1 90 ? -2.639 -13.797 7.219 1 98.25 90 ILE A N 1
ATOM 687 C CA . ILE A 1 90 ? -1.8 -14.438 6.211 1 98.25 90 ILE A CA 1
ATOM 688 C C . ILE A 1 90 ? -0.329 -14.289 6.594 1 98.25 90 ILE A C 1
ATOM 690 O O . ILE A 1 90 ? 0.489 -15.164 6.293 1 98.25 90 ILE A O 1
ATOM 694 N N . LYS A 1 91 ? 0.022 -13.18 7.211 1 97.62 91 LYS A N 1
ATOM 695 C CA . LYS A 1 91 ? 1.389 -12.984 7.684 1 97.62 91 LYS A CA 1
ATOM 696 C C . LYS A 1 91 ? 1.737 -13.977 8.789 1 97.62 91 LYS A C 1
ATOM 698 O O . LYS A 1 91 ? 2.838 -14.531 8.805 1 97.62 91 LYS A O 1
ATOM 703 N N . GLU A 1 92 ? 0.764 -14.148 9.641 1 97.38 92 GLU A N 1
ATOM 704 C CA . GLU A 1 92 ? 0.956 -15.117 10.719 1 97.38 92 GLU A CA 1
ATOM 705 C C . GLU A 1 92 ? 1.008 -16.547 10.18 1 97.38 92 GLU A C 1
ATOM 707 O O . GLU A 1 92 ? 1.868 -17.328 10.578 1 97.38 92 GLU A O 1
ATOM 712 N N . TYR A 1 93 ? 0.149 -16.875 9.312 1 98.31 93 TYR A N 1
ATOM 713 C CA . TYR A 1 93 ? 0.047 -18.203 8.734 1 98.31 93 TYR A CA 1
ATOM 714 C C . TYR A 1 93 ? 1.344 -18.609 8.039 1 98.31 93 TYR A C 1
ATOM 716 O O . TYR A 1 93 ? 1.841 -19.719 8.219 1 98.31 93 TYR A O 1
ATOM 724 N N . SER A 1 94 ? 1.881 -17.703 7.258 1 98.25 94 SER A N 1
ATOM 725 C CA . SER A 1 94 ? 3.07 -17.984 6.457 1 98.25 94 SER A CA 1
ATOM 726 C C . SER A 1 94 ? 4.344 -17.719 7.254 1 98.25 94 SER A C 1
ATOM 728 O O . SER A 1 94 ? 5.441 -18.062 6.809 1 98.25 94 SER A O 1
ATOM 730 N N . GLU A 1 95 ? 4.168 -17.094 8.414 1 97.12 95 GLU A N 1
ATOM 731 C CA . GLU A 1 95 ? 5.32 -16.625 9.172 1 97.12 95 GLU A CA 1
ATOM 732 C C . GLU A 1 95 ? 6.227 -15.75 8.305 1 97.12 95 GLU A C 1
ATOM 734 O O . GLU A 1 95 ? 7.441 -15.953 8.273 1 97.12 95 GLU A O 1
ATOM 739 N N . TRP A 1 96 ? 5.633 -14.93 7.539 1 97.69 96 TRP A N 1
ATOM 740 C CA . TRP A 1 96 ? 6.281 -13.969 6.656 1 97.69 96 TRP A CA 1
ATOM 741 C C . TRP A 1 96 ? 5.684 -12.57 6.832 1 97.69 96 TRP A C 1
ATOM 743 O O . TRP A 1 96 ? 4.461 -12.414 6.863 1 97.69 96 TRP A O 1
ATOM 753 N N . PRO A 1 97 ? 6.473 -11.531 6.895 1 96.38 97 PRO A N 1
ATOM 754 C CA . PRO A 1 97 ? 5.984 -10.25 7.41 1 96.38 97 PRO A CA 1
ATOM 755 C C . PRO A 1 97 ? 5.34 -9.383 6.328 1 96.38 97 PRO A C 1
ATOM 757 O O . PRO A 1 97 ? 4.594 -8.453 6.641 1 96.38 97 PRO A O 1
ATOM 760 N N . THR A 1 98 ? 5.641 -9.68 5.059 1 97.44 98 THR A N 1
ATOM 761 C CA . THR A 1 98 ? 5.25 -8.703 4.051 1 97.44 98 THR A CA 1
ATOM 762 C C . THR A 1 98 ? 4.23 -9.297 3.084 1 97.44 98 THR A C 1
ATOM 764 O O . THR A 1 98 ? 4.012 -10.508 3.074 1 97.44 98 THR A O 1
ATOM 767 N N . ILE A 1 99 ? 3.514 -8.516 2.459 1 98 99 ILE A N 1
ATOM 768 C CA . ILE A 1 99 ? 2.598 -8.758 1.353 1 98 99 ILE A CA 1
ATOM 769 C C . ILE A 1 99 ? 3.107 -8.062 0.095 1 98 99 ILE A C 1
ATOM 771 O O . ILE A 1 99 ? 3.635 -6.949 0.166 1 98 99 ILE A O 1
ATOM 775 N N . PRO A 1 100 ? 3.043 -8.703 -0.945 1 98.75 100 PRO A N 1
ATOM 776 C CA . PRO A 1 100 ? 2.266 -9.875 -1.367 1 98.75 100 PRO A CA 1
ATOM 777 C C . PRO A 1 100 ? 2.918 -11.195 -0.966 1 98.75 100 PRO A C 1
ATOM 779 O O . PRO A 1 100 ? 4.086 -11.211 -0.57 1 98.75 100 PRO A O 1
ATOM 782 N N . GLN A 1 101 ? 2.086 -12.234 -0.991 1 98.94 101 GLN A N 1
ATOM 783 C CA . GLN A 1 101 ? 2.553 -13.594 -0.728 1 98.94 101 GLN A CA 1
ATOM 784 C C . GLN A 1 101 ? 2.037 -14.562 -1.784 1 98.94 101 GLN A C 1
ATOM 786 O O . GLN A 1 101 ? 0.829 -14.664 -2.004 1 98.94 101 GLN A O 1
ATOM 791 N N . LEU A 1 102 ? 2.945 -15.297 -2.381 1 98.94 102 LEU A N 1
ATOM 792 C CA . LEU A 1 102 ? 2.621 -16.219 -3.463 1 98.94 102 LEU A CA 1
ATOM 793 C C . LEU A 1 102 ? 2.6 -17.656 -2.961 1 98.94 102 LEU A C 1
ATOM 795 O O . LEU A 1 102 ? 3.486 -18.078 -2.213 1 98.94 102 LEU A O 1
ATOM 799 N N . TYR A 1 103 ? 1.618 -18.344 -3.361 1 98.94 103 TYR A N 1
ATOM 800 C CA . TYR A 1 103 ? 1.493 -19.781 -3.127 1 98.94 103 TYR A CA 1
ATOM 801 C C . TYR A 1 103 ? 1.368 -20.531 -4.441 1 98.94 103 TYR A C 1
ATOM 803 O O . TYR A 1 103 ? 0.671 -20.094 -5.359 1 98.94 103 TYR A O 1
ATOM 811 N N . VAL A 1 104 ? 2.037 -21.641 -4.574 1 98.94 104 VAL A N 1
ATOM 812 C CA . VAL A 1 104 ? 1.917 -22.578 -5.691 1 98.94 104 VAL A CA 1
ATOM 813 C C . VAL A 1 104 ? 1.616 -23.984 -5.164 1 98.94 104 VAL A C 1
ATOM 815 O O . VAL A 1 104 ? 2.357 -24.516 -4.332 1 98.94 104 VAL A O 1
ATOM 818 N N . ASN A 1 105 ? 0.495 -24.453 -5.594 1 98.69 105 ASN A N 1
ATOM 819 C CA . ASN A 1 105 ? 0.03 -25.75 -5.109 1 98.69 105 ASN A CA 1
ATOM 820 C C . ASN A 1 105 ? 0.018 -25.797 -3.586 1 98.69 105 ASN A C 1
ATOM 822 O O . ASN A 1 105 ? 0.558 -26.734 -2.992 1 98.69 105 ASN A O 1
ATOM 826 N N . LYS A 1 106 ? -0.444 -24.766 -2.955 1 98.62 106 LYS A N 1
ATOM 827 C CA . LYS A 1 106 ? -0.741 -24.625 -1.531 1 98.62 106 LYS A CA 1
ATOM 828 C C . LYS A 1 106 ? 0.533 -24.406 -0.723 1 98.62 106 LYS A C 1
ATOM 830 O O . LYS A 1 106 ? 0.476 -24.188 0.49 1 98.62 106 LYS A O 1
ATOM 835 N N . ASP A 1 107 ? 1.715 -24.344 -1.396 1 98.69 107 ASP A N 1
ATOM 836 C CA . ASP A 1 107 ? 2.975 -24.094 -0.699 1 98.69 107 ASP A CA 1
ATOM 837 C C . ASP A 1 107 ? 3.391 -22.641 -0.811 1 98.69 107 ASP A C 1
ATOM 839 O O . ASP A 1 107 ? 3.309 -22.047 -1.888 1 98.69 107 ASP A O 1
ATOM 843 N N . PHE A 1 108 ? 3.842 -22.156 0.243 1 98.94 108 PHE A N 1
ATOM 844 C CA . PHE A 1 108 ? 4.309 -20.781 0.268 1 98.94 108 PHE A CA 1
ATOM 845 C C . PHE A 1 108 ? 5.617 -20.641 -0.505 1 98.94 108 PHE A C 1
ATOM 847 O O . PHE A 1 108 ? 6.582 -21.344 -0.235 1 98.94 108 PHE A O 1
ATOM 854 N N . VAL A 1 109 ? 5.621 -19.734 -1.508 1 98.88 109 VAL A N 1
ATOM 855 C CA . VAL A 1 109 ? 6.805 -19.484 -2.318 1 98.88 109 VAL A CA 1
ATOM 856 C C . VAL A 1 109 ? 7.602 -18.328 -1.718 1 98.88 109 VAL A C 1
ATOM 858 O O . VAL A 1 109 ? 8.812 -18.438 -1.521 1 98.88 109 VAL A O 1
ATOM 861 N N . GLY A 1 110 ? 6.895 -17.234 -1.456 1 98.75 110 GLY A N 1
ATOM 862 C CA . GLY A 1 110 ? 7.559 -16.062 -0.899 1 98.75 110 GLY A CA 1
ATOM 863 C C . GLY A 1 110 ? 6.848 -14.758 -1.221 1 98.75 110 GLY A C 1
ATOM 864 O O . GLY A 1 110 ? 5.758 -14.766 -1.793 1 98.75 110 GLY A O 1
ATOM 865 N N . GLY A 1 111 ? 7.457 -13.688 -0.741 1 98.62 111 GLY A N 1
ATOM 866 C CA . GLY A 1 111 ? 7.012 -12.344 -1.087 1 98.62 111 GLY A CA 1
ATOM 867 C C . GLY A 1 111 ? 7.57 -11.852 -2.406 1 98.62 111 GLY A C 1
ATOM 868 O O . GLY A 1 111 ? 8.078 -12.641 -3.207 1 98.62 111 GLY A O 1
ATOM 869 N N . CYS A 1 112 ? 7.469 -10.562 -2.568 1 98.75 112 CYS A N 1
ATOM 870 C CA . CYS A 1 112 ? 7.832 -9.953 -3.842 1 98.75 112 CYS A CA 1
ATOM 871 C C . CYS A 1 112 ? 9.312 -10.164 -4.148 1 98.75 112 CYS A C 1
ATOM 873 O O . CYS A 1 112 ? 9.672 -10.539 -5.27 1 98.75 112 CYS A O 1
ATOM 875 N N . ASP A 1 113 ? 10.195 -9.922 -3.191 1 98.5 113 ASP A N 1
ATOM 876 C CA . ASP A 1 113 ? 11.633 -10.023 -3.408 1 98.5 113 ASP A CA 1
ATOM 877 C C . ASP A 1 113 ? 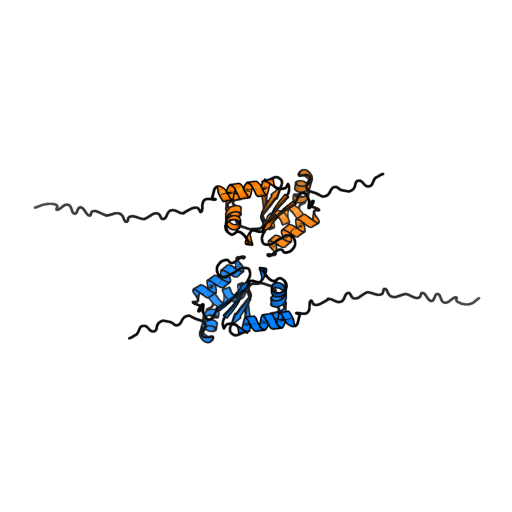12.023 -11.438 -3.838 1 98.5 113 ASP A C 1
ATOM 879 O O . ASP A 1 113 ? 12.867 -11.617 -4.715 1 98.5 113 ASP A O 1
ATOM 883 N N . ILE A 1 114 ? 11.453 -12.461 -3.232 1 98.75 114 ILE A N 1
ATOM 884 C CA . ILE A 1 114 ? 11.742 -13.852 -3.555 1 98.75 114 ILE A CA 1
ATOM 885 C C . ILE A 1 114 ? 11.227 -14.172 -4.957 1 98.75 114 ILE A C 1
ATOM 887 O O . ILE A 1 114 ? 11.938 -14.789 -5.758 1 98.75 114 ILE A O 1
ATOM 891 N N . VAL A 1 115 ? 9.992 -13.719 -5.227 1 98.88 115 VAL A N 1
ATOM 892 C CA . VAL A 1 115 ? 9.391 -13.961 -6.531 1 98.88 115 VAL A CA 1
ATOM 893 C C . VAL A 1 115 ? 10.258 -13.336 -7.625 1 98.88 115 VAL A C 1
ATOM 895 O O . VAL A 1 115 ? 10.516 -13.969 -8.656 1 98.88 115 VAL A O 1
ATOM 898 N N . MET A 1 116 ? 10.703 -12.125 -7.383 1 98.75 116 MET A N 1
ATOM 899 C CA . MET A 1 116 ? 11.555 -11.445 -8.352 1 98.75 116 MET A CA 1
ATOM 900 C C . MET A 1 116 ? 12.867 -12.195 -8.555 1 98.75 116 MET A C 1
ATOM 902 O O . MET A 1 116 ? 13.297 -12.406 -9.695 1 98.75 116 MET A O 1
ATOM 906 N N . ALA A 1 117 ? 13.492 -12.586 -7.496 1 98.81 117 ALA A N 1
ATOM 907 C CA . ALA A 1 117 ? 14.75 -13.328 -7.57 1 98.81 117 ALA A CA 1
ATOM 908 C C . ALA A 1 117 ? 14.562 -14.656 -8.305 1 98.81 117 ALA A C 1
ATOM 910 O O . ALA A 1 117 ? 15.367 -15.008 -9.172 1 98.81 117 ALA A O 1
ATOM 911 N N . MET A 1 118 ? 13.508 -15.359 -7.992 1 98.81 118 MET A N 1
ATOM 912 C CA . MET A 1 118 ? 13.25 -16.656 -8.625 1 98.81 118 MET A CA 1
ATOM 913 C C . MET A 1 118 ? 12.914 -16.484 -10.102 1 98.81 118 MET A C 1
ATOM 915 O O . MET A 1 118 ? 13.211 -17.359 -10.914 1 98.81 118 MET A O 1
ATOM 919 N N . SER A 1 119 ? 12.211 -15.398 -10.398 1 98.69 119 SER A N 1
ATOM 920 C CA . SER A 1 119 ? 11.945 -15.117 -11.805 1 98.69 119 SER A CA 1
ATOM 921 C C . SER A 1 119 ? 13.234 -14.922 -12.586 1 98.69 119 SER A C 1
ATOM 923 O O . SER A 1 119 ? 13.391 -15.461 -13.688 1 98.69 119 SER A O 1
ATOM 925 N N . GLN A 1 120 ? 14.148 -14.172 -12.047 1 98.25 120 GLN A N 1
ATOM 926 C CA . GLN A 1 120 ? 15.422 -13.852 -12.688 1 98.25 120 GLN A CA 1
ATOM 927 C C . GLN A 1 120 ? 16.266 -15.109 -12.867 1 98.25 120 GLN A C 1
ATOM 929 O O . GLN A 1 120 ? 16.953 -15.258 -13.883 1 98.25 120 GLN A O 1
ATOM 934 N N . SER A 1 121 ? 16.234 -15.977 -11.93 1 98.38 121 SER A N 1
ATOM 935 C CA . SER A 1 121 ? 17.062 -17.188 -11.984 1 98.38 121 SER A CA 1
ATOM 936 C C . SER A 1 121 ? 16.422 -18.266 -12.852 1 98.38 121 SER A C 1
ATOM 938 O O . SER A 1 121 ? 17.047 -19.266 -13.18 1 98.38 121 SER A O 1
ATOM 940 N N . GLY A 1 122 ? 15.133 -18.125 -13.086 1 98.31 122 GLY A N 1
ATOM 941 C CA . GLY A 1 122 ? 14.414 -19.109 -13.867 1 98.31 122 GLY A CA 1
ATOM 942 C C . GLY A 1 122 ? 13.719 -20.156 -13.016 1 98.31 122 GLY A C 1
ATOM 943 O O . GLY A 1 122 ? 12.938 -20.969 -13.523 1 98.31 122 GLY A O 1
ATOM 944 N N . GLU A 1 123 ? 13.938 -20.094 -11.75 1 98.81 123 GLU A N 1
ATOM 945 C CA . GLU A 1 123 ? 13.383 -21.078 -10.836 1 98.81 123 GLU A CA 1
ATOM 946 C C . GLU A 1 123 ? 11.867 -20.984 -10.766 1 98.81 123 GLU A C 1
ATOM 948 O O . GLU A 1 123 ? 11.172 -21.984 -10.617 1 98.81 123 GLU A O 1
ATOM 953 N N . LEU A 1 124 ? 11.359 -19.797 -10.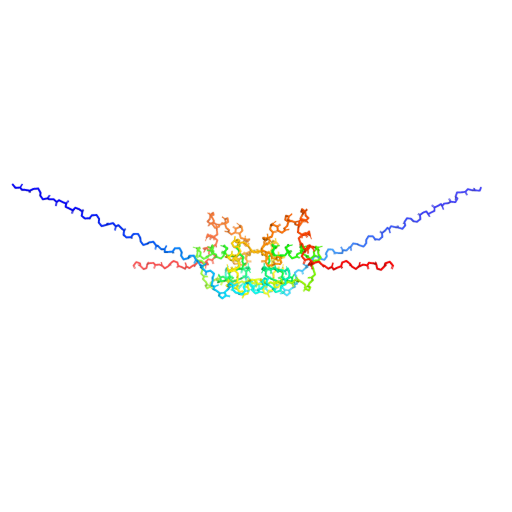844 1 98.81 124 LEU A N 1
ATOM 954 C CA . LEU A 1 124 ? 9.914 -19.609 -10.773 1 98.81 124 LEU A CA 1
ATOM 955 C C . LEU A 1 124 ? 9.227 -20.234 -11.984 1 98.81 124 LEU A C 1
ATOM 957 O O . LEU A 1 124 ? 8.195 -20.891 -11.859 1 98.81 124 LEU A O 1
ATOM 961 N N . SER A 1 125 ? 9.781 -19.969 -13.102 1 98.38 125 SER A N 1
ATOM 962 C CA . SER A 1 125 ? 9.25 -20.562 -14.32 1 98.38 125 SER A CA 1
ATOM 963 C C . SER A 1 125 ? 9.203 -22.078 -14.227 1 98.38 125 SER A C 1
ATOM 965 O O . SER A 1 125 ? 8.211 -22.703 -14.609 1 98.38 125 SER A O 1
ATOM 967 N N . GLU A 1 126 ? 10.281 -22.656 -13.773 1 98.56 126 GLU A N 1
ATOM 968 C CA . GLU A 1 126 ? 10.352 -24.094 -13.617 1 98.56 126 GLU A CA 1
ATOM 969 C C . GLU A 1 126 ? 9.281 -24.594 -12.648 1 98.56 126 GLU A C 1
ATOM 971 O O . GLU A 1 126 ? 8.617 -25.609 -12.906 1 98.56 126 GLU A O 1
ATOM 976 N N . LEU A 1 127 ? 9.141 -23.859 -11.547 1 98.75 127 LEU A N 1
ATOM 977 C CA . LEU A 1 127 ? 8.148 -24.219 -10.539 1 98.75 127 LEU A CA 1
ATOM 978 C C . LEU A 1 127 ? 6.742 -24.172 -11.125 1 98.75 127 LEU A C 1
ATOM 980 O O . LEU A 1 127 ? 5.957 -25.109 -10.922 1 98.75 127 LEU A O 1
ATOM 984 N N . LEU A 1 128 ? 6.391 -23.172 -11.859 1 98.75 128 LEU A N 1
ATOM 985 C CA . LEU A 1 128 ? 5.062 -22.984 -12.438 1 98.75 128 LEU A CA 1
ATOM 986 C C . LEU A 1 128 ? 4.793 -24.016 -13.523 1 98.75 128 LEU A C 1
ATOM 988 O O . LEU A 1 128 ? 3.662 -24.5 -13.664 1 98.75 128 LEU A O 1
ATOM 992 N N . GLU A 1 129 ? 5.836 -24.344 -14.242 1 97.81 129 GLU A N 1
ATOM 993 C CA . GLU A 1 129 ? 5.711 -25.391 -15.258 1 97.81 129 GLU A CA 1
ATOM 994 C C . GLU A 1 129 ? 5.426 -26.75 -14.617 1 97.81 129 GLU A C 1
ATOM 996 O O . GLU A 1 129 ? 4.535 -27.469 -15.062 1 97.81 129 GLU A O 1
ATOM 1001 N N . SER A 1 130 ? 6.234 -27.016 -13.656 1 97.88 130 SER A N 1
ATOM 1002 C CA . SER A 1 130 ? 6.051 -28.281 -12.953 1 97.88 130 SER A CA 1
ATOM 1003 C C . SER A 1 130 ? 4.66 -28.375 -12.336 1 97.88 130 SER A C 1
ATOM 1005 O O . SER A 1 130 ? 4.102 -29.469 -12.211 1 97.88 130 SER A O 1
ATOM 1007 N N . ALA A 1 131 ? 4.105 -27.234 -11.984 1 98.25 131 ALA A N 1
ATOM 1008 C CA . ALA A 1 131 ? 2.777 -27.172 -11.383 1 98.25 131 ALA A CA 1
ATOM 1009 C C . ALA A 1 131 ? 1.689 -27.125 -12.453 1 98.25 131 ALA A C 1
ATOM 1011 O O . ALA A 1 131 ? 0.5 -27.062 -12.133 1 98.25 131 ALA A O 1
ATOM 1012 N N . ASP A 1 132 ? 2.066 -27.172 -13.695 1 97.62 132 ASP A N 1
ATOM 1013 C CA . ASP A 1 132 ? 1.141 -27.094 -14.82 1 97.62 132 ASP A CA 1
ATOM 1014 C C . ASP A 1 132 ? 0.263 -25.844 -14.719 1 97.62 132 ASP A C 1
ATOM 1016 O O . ASP A 1 132 ? -0.955 -25.922 -14.891 1 97.62 132 ASP A O 1
ATOM 1020 N N . ALA A 1 133 ? 0.928 -24.781 -14.406 1 98.25 133 ALA A N 1
ATOM 1021 C CA . ALA A 1 133 ? 0.165 -23.562 -14.133 1 98.25 133 ALA A CA 1
ATOM 1022 C C . ALA A 1 133 ? 0.278 -22.562 -15.281 1 98.25 133 ALA A C 1
ATOM 1024 O O . ALA A 1 133 ? -0.311 -21.484 -15.242 1 98.25 133 ALA A O 1
ATOM 1025 N N . LEU A 1 134 ? 0.987 -22.922 -16.328 1 97.44 134 LEU A N 1
ATOM 1026 C CA . LEU A 1 134 ? 1.234 -22.016 -17.438 1 97.44 134 LEU A CA 1
ATOM 1027 C C . LEU A 1 134 ? 0.274 -22.281 -18.594 1 97.44 134 LEU A C 1
ATOM 1029 O O . LEU A 1 134 ? -0.261 -23.391 -18.719 1 97.44 134 LEU A O 1
ATOM 1033 N N . VAL A 1 135 ? 0.028 -21.312 -19.391 1 94.31 135 VAL A N 1
ATOM 1034 C CA . VAL A 1 135 ? -0.779 -21.5 -20.594 1 94.31 135 VAL A CA 1
ATOM 1035 C C . VAL A 1 135 ? -0.098 -22.5 -21.516 1 94.31 135 VAL A C 1
ATOM 1037 O O . VAL A 1 135 ? 1.098 -22.375 -21.797 1 94.31 135 VAL A O 1
ATOM 1040 N N . PRO A 1 136 ? -0.867 -23.484 -21.953 1 87.81 136 PRO A N 1
ATOM 1041 C CA . PRO A 1 136 ? -0.259 -24.5 -22.812 1 87.81 136 PRO A CA 1
ATOM 1042 C C . PRO A 1 136 ? 0.26 -23.906 -24.125 1 87.81 136 PRO A C 1
ATOM 1044 O O . PRO A 1 136 ? -0.316 -22.953 -24.656 1 87.81 136 PRO A O 1
ATOM 1047 N N . GLU A 1 137 ? 1.448 -24.203 -24.391 1 73.62 137 GLU A N 1
ATOM 1048 C CA . GLU A 1 137 ? 1.979 -23.797 -25.703 1 73.62 137 GLU A CA 1
ATOM 1049 C C . GLU A 1 137 ? 1.131 -24.359 -26.828 1 73.62 137 GLU A C 1
ATOM 1051 O O . GLU A 1 137 ? 0.557 -25.453 -26.719 1 73.62 137 GLU A O 1
ATOM 1056 N N . GLU A 1 138 ? 0.324 -23.656 -27.547 1 57.97 138 GLU A N 1
ATOM 1057 C CA . GLU A 1 138 ? -0.319 -24.203 -28.734 1 57.97 138 GLU A CA 1
ATOM 1058 C C . GLU A 1 138 ? 0.622 -25.156 -29.484 1 57.97 138 GLU A C 1
ATOM 1060 O O . GLU A 1 138 ? 1.776 -24.812 -29.734 1 57.97 138 GLU A O 1
ATOM 1065 N N . GLU A 1 139 ? 0.603 -26.422 -29.328 1 48.59 139 GLU A N 1
ATOM 1066 C CA . GLU A 1 139 ? 1.22 -27.344 -30.281 1 48.59 139 GLU A CA 1
ATOM 1067 C C . GLU A 1 139 ? 1.092 -26.812 -31.719 1 48.59 139 GLU A C 1
ATOM 1069 O O . GLU A 1 139 ? -0.015 -26.531 -32.188 1 48.59 139 GLU A O 1
ATOM 1074 N N . GLU A 1 140 ? 1.823 -25.969 -32.312 1 43.34 140 GLU A N 1
ATOM 1075 C CA . GLU A 1 140 ? 1.779 -25.891 -33.781 1 43.34 140 GLU A CA 1
ATOM 1076 C C . GLU A 1 140 ? 1.526 -27.266 -34.375 1 43.34 140 GLU A C 1
ATOM 1078 O O . GLU A 1 140 ? 2.199 -28.234 -34.031 1 43.34 140 GLU A O 1
ATOM 1083 N N . GLU A 1 141 ? 0.246 -27.75 -34.688 1 41.5 141 GLU A N 1
ATOM 1084 C CA . GLU A 1 141 ? 0.003 -28.828 -35.656 1 41.5 141 GLU A CA 1
ATOM 1085 C C . GLU A 1 141 ? 1.137 -28.938 -36.656 1 41.5 141 GLU A C 1
ATOM 1087 O O . GLU A 1 141 ? 1.442 -27.969 -37.375 1 41.5 141 GLU A O 1
ATOM 1092 N N . LYS A 1 142 ? 2.078 -29.891 -36.656 1 35 142 LYS A N 1
ATOM 1093 C CA . LYS A 1 142 ? 2.633 -30.375 -37.906 1 35 142 LYS A CA 1
ATOM 1094 C C . LYS A 1 142 ? 1.529 -30.859 -38.844 1 35 142 LYS A C 1
ATOM 1096 O O . LYS A 1 142 ? 0.577 -31.516 -38.406 1 35 142 LYS A O 1
ATOM 1101 N N . MET B 1 1 ? 27.656 10.242 -75.125 1 35.28 1 MET B N 1
ATOM 1102 C CA . MET B 1 1 ? 26.641 9.359 -74.562 1 35.28 1 MET B CA 1
ATOM 1103 C C . MET B 1 1 ? 26.641 9.398 -73.062 1 35.28 1 MET B C 1
ATOM 1105 O O . MET B 1 1 ? 27.297 8.57 -72.375 1 35.28 1 MET B O 1
ATOM 1109 N N . PHE B 1 2 ? 26.641 10.641 -72.375 1 32.72 2 PHE B N 1
ATOM 1110 C CA . PHE B 1 2 ? 26.953 11.008 -70.938 1 32.72 2 PHE B CA 1
ATOM 1111 C C . PHE B 1 2 ? 26 10.32 -70 1 32.72 2 PHE B C 1
ATOM 1113 O O . PHE B 1 2 ? 24.953 9.797 -70.438 1 32.72 2 PHE B O 1
ATOM 1120 N N . ALA B 1 3 ? 25.75 11.008 -68.75 1 37.03 3 ALA B N 1
ATOM 1121 C CA . ALA B 1 3 ? 25.625 10.977 -67.312 1 37.03 3 ALA B CA 1
ATOM 1122 C C . ALA B 1 3 ? 24.172 10.781 -66.875 1 37.03 3 ALA B C 1
ATOM 1124 O O . ALA B 1 3 ? 23.328 11.672 -67.062 1 37.03 3 ALA B O 1
ATOM 1125 N N . ARG B 1 4 ? 23.625 9.562 -67.25 1 41.75 4 ARG B N 1
ATOM 1126 C CA . ARG B 1 4 ? 22.359 9.266 -66.562 1 41.75 4 ARG B CA 1
ATOM 1127 C C . ARG B 1 4 ? 22.406 9.617 -65.062 1 41.75 4 ARG B C 1
ATOM 1129 O O . ARG B 1 4 ? 23.312 9.18 -64.375 1 41.75 4 ARG B O 1
ATOM 1136 N N . ALA B 1 5 ? 21.906 10.758 -64.562 1 43.62 5 ALA B N 1
ATOM 1137 C CA . ALA B 1 5 ? 21.688 11.281 -63.25 1 43.62 5 ALA B CA 1
ATOM 1138 C C . ALA B 1 5 ? 20.844 10.32 -62.406 1 43.62 5 ALA B C 1
ATOM 1140 O O . ALA B 1 5 ? 19.734 9.961 -62.812 1 43.62 5 ALA B O 1
ATOM 1141 N N . PHE B 1 6 ? 21.469 9.289 -61.719 1 46.19 6 PHE B N 1
ATOM 1142 C CA . PHE B 1 6 ? 20.844 8.461 -60.688 1 46.19 6 PHE B CA 1
ATOM 1143 C C . PHE B 1 6 ? 20.188 9.312 -59.625 1 46.19 6 PHE B C 1
ATOM 1145 O O . PHE B 1 6 ? 20.875 9.992 -58.875 1 46.19 6 PHE B O 1
ATOM 1152 N N . GLN B 1 7 ? 19.078 9.977 -59.844 1 47.78 7 GLN B N 1
ATOM 1153 C CA . GLN B 1 7 ? 18.391 10.664 -58.75 1 47.78 7 GLN B CA 1
ATOM 1154 C C . GLN B 1 7 ? 17.891 9.672 -57.719 1 47.78 7 GLN B C 1
ATOM 1156 O O . GLN B 1 7 ? 17.094 8.781 -58.031 1 47.78 7 GLN B O 1
ATOM 1161 N N . SER B 1 8 ? 18.734 9.086 -56.938 1 47.34 8 SER B N 1
ATOM 1162 C CA . SER B 1 8 ? 18.344 8.289 -55.781 1 47.34 8 SER B CA 1
ATOM 1163 C C . SER B 1 8 ? 17.438 9.07 -54.844 1 47.34 8 SER B C 1
ATOM 1165 O O . SER B 1 8 ? 17.766 10.188 -54.438 1 47.34 8 SER B O 1
ATOM 1167 N N . SER B 1 9 ? 16.094 9.094 -55.062 1 49.56 9 SER B N 1
ATOM 1168 C CA . SER B 1 9 ? 15.148 9.672 -54.125 1 49.56 9 SER B CA 1
ATOM 1169 C C . SER B 1 9 ? 15.234 8.961 -52.781 1 49.56 9 SER B C 1
ATOM 1171 O O . SER B 1 9 ? 15.109 7.73 -52.688 1 49.56 9 SER B O 1
ATOM 1173 N N . LEU B 1 10 ? 16.062 9.312 -51.906 1 48.94 10 LEU B N 1
ATOM 1174 C CA . LEU B 1 10 ? 16.109 8.898 -50.5 1 48.94 10 LEU B CA 1
ATOM 1175 C C . LEU B 1 10 ? 14.789 9.211 -49.781 1 48.94 10 LEU B C 1
ATOM 1177 O O . LEU B 1 10 ? 14.383 10.367 -49.719 1 48.94 10 LEU B O 1
ATOM 1181 N N . ARG B 1 11 ? 13.75 8.469 -50 1 46.75 11 ARG B N 1
ATOM 1182 C CA . ARG B 1 11 ? 12.555 8.648 -49.156 1 46.75 11 ARG B CA 1
ATOM 1183 C C . ARG B 1 11 ? 12.891 8.508 -47.688 1 46.75 11 ARG B C 1
ATOM 1185 O O . ARG B 1 11 ? 13.477 7.504 -47.281 1 46.75 11 ARG B O 1
ATOM 1192 N N . ALA B 1 12 ? 12.953 9.578 -46.938 1 51.47 12 ALA B N 1
ATOM 1193 C CA . ALA B 1 12 ? 13.203 9.633 -45.5 1 51.47 12 ALA B CA 1
ATOM 1194 C C . ALA B 1 12 ? 12.18 8.797 -44.75 1 51.47 12 ALA B C 1
ATOM 1196 O O . ALA B 1 12 ? 11.008 8.734 -45.125 1 51.47 12 ALA B O 1
ATOM 1197 N N . PRO B 1 13 ? 12.617 7.844 -43.969 1 52.62 13 PRO B N 1
ATOM 1198 C CA . PRO B 1 13 ? 11.664 7.113 -43.125 1 52.62 13 PRO B CA 1
ATOM 1199 C C . PRO B 1 13 ? 10.781 8.047 -42.281 1 52.62 13 PRO B C 1
ATOM 1201 O O . PRO B 1 13 ? 11.242 9.094 -41.812 1 52.62 13 PRO B O 1
ATOM 1204 N N . LYS B 1 14 ? 9.516 8.117 -42.5 1 50.75 14 LYS B N 1
ATOM 1205 C CA . LYS B 1 14 ? 8.562 8.82 -41.625 1 50.75 14 LYS B CA 1
ATOM 1206 C C . LYS B 1 14 ? 8.641 8.32 -40.188 1 50.75 14 LYS B C 1
ATOM 1208 O O . LYS B 1 14 ? 8.297 7.168 -39.906 1 50.75 14 LYS B O 1
ATOM 1213 N N . PHE B 1 15 ? 9.555 8.781 -39.406 1 47.22 15 PHE B N 1
ATOM 1214 C CA . PHE B 1 15 ? 9.516 8.508 -37.969 1 47.22 15 PHE B CA 1
ATOM 1215 C C . PHE B 1 15 ? 8.234 9.039 -37.344 1 47.22 15 PHE B C 1
ATOM 1217 O O . PHE B 1 15 ? 7.926 10.227 -37.469 1 47.22 15 PHE B O 1
ATOM 1224 N N . ARG B 1 16 ? 7.16 8.258 -37.281 1 45.41 16 ARG B N 1
ATOM 1225 C CA . ARG B 1 16 ? 5.992 8.664 -36.531 1 45.41 16 ARG B CA 1
ATOM 1226 C C . ARG B 1 16 ? 6.379 9.016 -35.094 1 45.41 16 ARG B C 1
ATOM 1228 O O . ARG B 1 16 ? 6.906 8.18 -34.344 1 45.41 16 ARG B O 1
ATOM 1235 N N . LEU B 1 17 ? 6.66 10.172 -34.719 1 48.66 17 LEU B N 1
ATOM 1236 C CA . LEU B 1 17 ? 6.805 10.625 -33.344 1 48.66 17 LEU B CA 1
ATOM 1237 C C . LEU B 1 17 ? 5.57 10.266 -32.5 1 48.66 17 LEU B C 1
ATOM 1239 O O . LEU B 1 17 ? 4.453 10.672 -32.844 1 48.66 17 LEU B O 1
ATOM 1243 N N . THR B 1 18 ? 5.492 9.102 -31.922 1 50.31 18 THR B N 1
ATOM 1244 C CA . THR B 1 18 ? 4.43 8.852 -30.953 1 50.31 18 THR B CA 1
ATOM 1245 C C . THR B 1 18 ? 4.371 9.969 -29.922 1 50.31 18 THR B C 1
ATOM 1247 O O . THR B 1 18 ? 5.383 10.312 -29.312 1 50.31 18 THR B O 1
ATOM 1250 N N . PRO B 1 19 ? 3.406 10.742 -29.922 1 50.31 19 PRO B N 1
ATOM 1251 C CA . PRO B 1 19 ? 3.324 11.797 -28.922 1 50.31 19 PRO B CA 1
ATOM 1252 C C . PRO B 1 19 ? 3.404 11.25 -27.484 1 50.31 19 PRO B C 1
ATOM 1254 O O . PRO B 1 19 ? 2.947 10.141 -27.219 1 50.31 19 PRO B O 1
ATOM 1257 N N . LEU B 1 20 ? 4.395 11.539 -26.75 1 48.81 20 LEU B N 1
ATOM 1258 C CA . LEU B 1 20 ? 4.387 11.359 -25.297 1 48.81 20 LEU B CA 1
ATOM 1259 C C . LEU B 1 20 ? 3.078 11.859 -24.688 1 48.81 20 LEU B C 1
ATOM 1261 O O . LEU B 1 20 ? 2.811 13.062 -24.688 1 48.81 20 LEU B O 1
ATOM 1265 N N . THR B 1 21 ? 2.062 11.227 -24.906 1 45.69 21 THR B N 1
ATOM 1266 C CA . THR B 1 21 ? 0.85 11.656 -24.219 1 45.69 21 THR B CA 1
ATOM 1267 C C . THR B 1 21 ? 1.137 11.953 -22.75 1 45.69 21 THR B C 1
ATOM 1269 O O . THR B 1 21 ? 1.351 11.031 -21.953 1 45.69 21 THR B O 1
ATOM 1272 N N . VAL B 1 22 ? 1.797 12.953 -22.391 1 49.97 22 VAL B N 1
ATOM 1273 C CA . VAL B 1 22 ? 1.797 13.445 -21.016 1 49.97 22 VAL B CA 1
ATOM 1274 C C . VAL B 1 22 ? 0.393 13.328 -20.422 1 49.97 22 VAL B C 1
ATOM 1276 O O . VAL B 1 22 ? -0.576 13.82 -21 1 49.97 22 VAL B O 1
ATOM 1279 N N . ARG B 1 23 ? 0.09 12.188 -19.812 1 58.31 23 ARG B N 1
ATOM 1280 C CA . ARG B 1 23 ? -1.211 12.148 -19.141 1 58.31 23 ARG B CA 1
ATOM 1281 C C . ARG B 1 23 ? -1.516 13.469 -18.453 1 58.31 23 ARG B C 1
ATOM 1283 O O . ARG B 1 23 ? -0.914 13.789 -17.422 1 58.31 23 ARG B O 1
ATOM 1290 N N . LEU B 1 24 ? -1.921 14.422 -19.125 1 74.12 24 LEU B N 1
ATOM 1291 C CA . LEU B 1 24 ? -2.307 15.75 -18.656 1 74.12 24 LEU B CA 1
ATOM 1292 C C . LEU B 1 24 ? -3.408 15.656 -17.609 1 74.12 24 LEU B C 1
ATOM 1294 O O . LEU B 1 24 ? -4.371 14.906 -17.781 1 74.12 24 LEU B O 1
ATOM 1298 N N . LEU B 1 25 ? -3.16 16.078 -16.328 1 85.44 25 LEU B N 1
ATOM 1299 C CA . LEU B 1 25 ? -4.121 16.234 -15.242 1 85.44 25 LEU B CA 1
ATOM 1300 C C . LEU B 1 25 ? -5.398 16.906 -15.742 1 85.44 25 LEU B C 1
ATOM 1302 O O . LEU B 1 25 ? -5.359 18.047 -16.219 1 85.44 25 LEU B O 1
ATOM 1306 N N . SER B 1 26 ? -6.48 16.141 -15.828 1 92 26 SER B N 1
ATOM 1307 C CA . SER B 1 26 ? -7.742 16.719 -16.281 1 92 26 SER B CA 1
ATOM 1308 C C . SER B 1 26 ? -8.156 17.891 -15.414 1 92 26 SER B C 1
ATOM 1310 O O . SER B 1 26 ? -7.758 17.984 -14.25 1 92 26 SER B O 1
ATOM 1312 N N . GLN B 1 27 ? -8.891 18.766 -15.953 1 94 27 GLN B N 1
ATOM 1313 C CA . GLN B 1 27 ? -9.391 19.906 -15.195 1 94 27 GLN B CA 1
ATOM 1314 C C . GLN B 1 27 ? -10.281 19.453 -14.039 1 94 27 GLN B C 1
ATOM 1316 O O . GLN B 1 27 ? -10.25 20.047 -12.961 1 94 27 GLN B O 1
ATOM 1321 N N . GLU B 1 28 ? -11.039 18.453 -14.273 1 94.44 28 GLU B N 1
ATOM 1322 C CA . GLU B 1 28 ? -11.906 17.906 -13.227 1 94.44 28 GLU B CA 1
ATOM 1323 C C . GLU B 1 28 ? -11.102 17.406 -12.039 1 94.44 28 GLU B C 1
ATOM 1325 O O . GLU B 1 28 ? -11.422 17.703 -10.891 1 94.44 28 GLU B O 1
ATOM 1330 N N . THR B 1 29 ? -10.086 16.656 -12.312 1 95.5 29 THR B N 1
ATOM 1331 C CA . THR B 1 29 ? -9.242 16.109 -11.258 1 95.5 29 THR B CA 1
ATOM 1332 C C . THR B 1 29 ? -8.492 17.219 -10.539 1 95.5 29 THR B C 1
ATOM 1334 O O . THR B 1 29 ? -8.359 17.203 -9.312 1 95.5 29 THR B O 1
ATOM 1337 N N . ARG B 1 30 ? -8 18.172 -11.266 1 96.94 30 ARG B N 1
ATOM 1338 C CA . ARG B 1 30 ? -7.32 19.328 -10.672 1 96.94 30 ARG B CA 1
ATOM 1339 C C . ARG B 1 30 ? -8.234 20.062 -9.703 1 96.94 30 ARG B C 1
ATOM 1341 O O . ARG B 1 30 ? -7.836 20.391 -8.586 1 96.94 30 ARG B O 1
ATOM 1348 N N . SER B 1 31 ? -9.414 20.328 -10.141 1 97.25 31 SER B N 1
ATOM 1349 C CA . SER B 1 31 ? -10.383 21.031 -9.312 1 97.25 31 SER B CA 1
ATOM 1350 C C . SER B 1 31 ? -10.703 20.234 -8.047 1 97.25 31 SER B C 1
ATOM 1352 O O . SER B 1 31 ? -10.836 20.812 -6.965 1 97.25 31 SER B O 1
ATOM 1354 N N . ALA B 1 32 ? -10.82 18.906 -8.195 1 96.69 32 ALA B N 1
ATOM 1355 C CA . ALA B 1 32 ? -11.102 18.062 -7.043 1 96.69 32 ALA B CA 1
ATOM 1356 C C . ALA B 1 32 ? -9.961 18.109 -6.027 1 96.69 32 ALA B C 1
ATOM 1358 O O . ALA B 1 32 ? -10.195 18.172 -4.82 1 96.69 32 ALA B O 1
ATOM 1359 N N . ILE B 1 33 ? -8.781 18.094 -6.512 1 98.31 33 ILE B N 1
ATOM 1360 C CA . ILE B 1 33 ? -7.605 18.141 -5.645 1 98.31 33 ILE B CA 1
ATOM 1361 C C . ILE B 1 33 ? -7.539 19.484 -4.926 1 98.31 33 ILE B C 1
ATOM 1363 O O . ILE B 1 33 ? -7.312 19.531 -3.715 1 98.31 33 ILE B O 1
ATOM 1367 N N . GLU B 1 34 ? -7.754 20.562 -5.633 1 98.5 34 GLU B N 1
ATOM 1368 C CA . GLU B 1 34 ? -7.73 21.906 -5.047 1 98.5 34 GLU B CA 1
ATOM 1369 C C . GLU B 1 34 ? -8.812 22.062 -3.979 1 98.5 34 GLU B C 1
ATOM 1371 O O . GLU B 1 34 ? -8.578 22.672 -2.936 1 98.5 34 GLU B O 1
ATOM 1376 N N . GLN B 1 35 ? -9.938 21.5 -4.25 1 98.44 35 GLN B N 1
ATOM 1377 C CA . GLN B 1 35 ? -10.992 21.516 -3.24 1 98.44 35 GLN B CA 1
ATOM 1378 C C . GLN B 1 35 ? -10.578 20.734 -2 1 98.44 35 GLN B C 1
ATOM 1380 O O . GLN B 1 35 ? -10.828 21.172 -0.873 1 98.44 35 GLN B O 1
ATOM 1385 N N . ALA B 1 36 ? -9.992 19.625 -2.213 1 98.38 36 ALA B N 1
ATOM 1386 C CA . ALA B 1 36 ? -9.555 18.781 -1.103 1 98.38 36 ALA B CA 1
ATOM 1387 C C . ALA B 1 36 ? -8.523 19.5 -0.239 1 98.38 36 ALA B C 1
ATOM 1389 O O . ALA B 1 36 ? -8.648 19.531 0.987 1 98.38 36 ALA B O 1
ATOM 1390 N N . ILE B 1 37 ? -7.539 20.125 -0.889 1 98.62 37 ILE B N 1
ATOM 1391 C CA . ILE B 1 37 ? -6.461 20.719 -0.104 1 98.62 37 ILE B CA 1
ATOM 1392 C C . ILE B 1 37 ? -6.953 21.984 0.575 1 98.62 37 ILE B C 1
ATOM 1394 O O . ILE B 1 37 ? -6.289 22.516 1.468 1 98.62 37 ILE B O 1
ATOM 1398 N N . SER B 1 38 ? -8.094 22.469 0.134 1 98.56 38 SER B N 1
ATOM 1399 C CA . SER B 1 38 ? -8.688 23.656 0.74 1 98.56 38 SER B CA 1
ATOM 1400 C C . SER B 1 38 ? -9.641 23.281 1.871 1 98.56 38 SER B C 1
ATOM 1402 O O . SER B 1 38 ? -10.102 24.156 2.609 1 98.56 38 SER B O 1
ATOM 1404 N N . SER B 1 39 ? -9.859 22.016 2.074 1 98.62 39 SER B N 1
ATOM 1405 C CA . SER B 1 39 ? -10.938 21.562 2.951 1 98.62 39 SER B CA 1
ATOM 1406 C C . SER B 1 39 ? -10.539 21.672 4.418 1 98.62 39 SER B C 1
ATOM 1408 O O . SER B 1 39 ? -11.398 21.688 5.301 1 98.62 39 SER B O 1
ATOM 1410 N N . A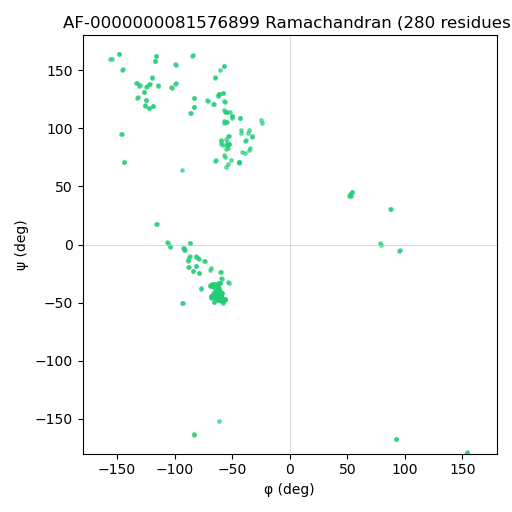LA B 1 40 ? -9.242 21.656 4.711 1 98.69 40 ALA B N 1
ATOM 1411 C CA . ALA B 1 40 ? -8.719 21.734 6.074 1 98.69 40 ALA B CA 1
ATOM 1412 C C . ALA B 1 40 ? -7.297 22.281 6.082 1 98.69 40 ALA B C 1
ATOM 1414 O O . ALA B 1 40 ? -6.598 22.219 5.066 1 98.69 40 ALA B O 1
ATOM 1415 N N . PRO B 1 41 ? -6.855 22.781 7.203 1 98.75 41 PRO B N 1
ATOM 1416 C CA . PRO B 1 41 ? -5.477 23.281 7.309 1 98.75 41 PRO B CA 1
ATOM 1417 C C . PRO B 1 41 ? -4.441 22.172 7.078 1 98.75 41 PRO B C 1
ATOM 1419 O O . PRO B 1 41 ? -3.355 22.453 6.559 1 98.75 41 PRO B O 1
ATOM 1422 N N . VAL B 1 42 ? -4.75 21.016 7.52 1 98.94 42 VAL B N 1
ATOM 1423 C CA . VAL B 1 42 ? -3.875 19.875 7.305 1 98.94 42 VAL B CA 1
ATOM 1424 C C . VAL B 1 42 ? -4.609 18.812 6.492 1 98.94 42 VAL B C 1
ATOM 1426 O O . VAL B 1 42 ? -5.672 18.328 6.895 1 98.94 42 VAL B O 1
ATOM 1429 N N . VAL B 1 43 ? -4.098 18.484 5.34 1 98.94 43 VAL B N 1
ATOM 1430 C CA . VAL B 1 43 ? -4.719 17.516 4.453 1 98.94 43 VAL B CA 1
ATOM 1431 C C . VAL B 1 43 ? -3.697 16.438 4.078 1 98.94 43 VAL B C 1
ATOM 1433 O O . VAL B 1 43 ? -2.551 16.75 3.75 1 98.94 43 VAL B O 1
ATOM 1436 N N . LEU B 1 44 ? -4.055 15.211 4.184 1 98.94 44 LEU B N 1
ATOM 1437 C CA . LEU B 1 44 ? -3.199 14.086 3.809 1 98.94 44 LEU B CA 1
ATOM 1438 C C . LEU B 1 44 ? -3.875 13.211 2.756 1 98.94 44 LEU B C 1
ATOM 1440 O O . LEU B 1 44 ? -4.988 12.727 2.967 1 98.94 44 LEU B O 1
ATOM 1444 N N . PHE B 1 45 ? -3.281 13.125 1.589 1 98.88 45 PHE B N 1
ATOM 1445 C CA . PHE B 1 45 ? -3.617 12.047 0.665 1 98.88 45 PHE B CA 1
ATOM 1446 C C . PHE B 1 45 ? -2.846 10.773 1.009 1 98.88 45 PHE B C 1
ATOM 1448 O O . PHE B 1 45 ? -1.614 10.789 1.079 1 98.88 45 PHE B O 1
ATOM 1455 N N . MET B 1 46 ? -3.498 9.648 1.201 1 98.56 46 MET B N 1
ATOM 1456 C CA . MET B 1 46 ? -2.807 8.469 1.722 1 98.56 46 MET B CA 1
ATOM 1457 C C . MET B 1 46 ? -3.422 7.188 1.17 1 98.56 46 MET B C 1
ATOM 1459 O O . MET B 1 46 ? -4.492 7.223 0.559 1 98.56 46 MET B O 1
ATOM 1463 N N . LYS B 1 47 ? -2.721 6.105 1.29 1 97.62 47 LYS B N 1
ATOM 1464 C CA . LYS B 1 47 ? -3.264 4.781 1.017 1 97.62 47 LYS B CA 1
ATOM 1465 C C . LYS B 1 47 ? -3.965 4.211 2.246 1 97.62 47 LYS B C 1
ATOM 1467 O O . LYS B 1 47 ? -3.316 3.889 3.244 1 97.62 47 LYS B O 1
ATOM 1472 N N . GLY B 1 48 ? -5.273 4.078 2.107 1 96.44 48 GLY B N 1
ATOM 1473 C CA . GLY B 1 48 ? -6.062 3.715 3.273 1 96.44 48 GLY B CA 1
ATOM 1474 C C . GLY B 1 48 ? -6.594 4.918 4.031 1 96.44 48 GLY B C 1
ATOM 1475 O O . GLY B 1 48 ? -6.68 6.02 3.479 1 96.44 48 GLY B O 1
ATOM 1476 N N . THR B 1 49 ? -7.102 4.664 5.262 1 96.5 49 THR B N 1
ATOM 1477 C CA . THR B 1 49 ? -7.641 5.703 6.129 1 96.5 49 THR B CA 1
ATOM 1478 C C . THR B 1 49 ? -6.812 5.832 7.402 1 96.5 49 THR B C 1
ATOM 1480 O O . THR B 1 49 ? -5.984 4.965 7.699 1 96.5 49 THR B O 1
ATOM 1483 N N . PRO B 1 50 ? -6.977 6.992 8.094 1 97.31 50 PRO B N 1
ATOM 1484 C CA . PRO B 1 50 ? -6.246 7.141 9.352 1 97.31 50 PRO B CA 1
ATOM 1485 C C . PRO B 1 50 ? -6.48 5.977 10.312 1 97.31 50 PRO B C 1
ATOM 1487 O O . PRO B 1 50 ? -5.562 5.566 11.023 1 97.31 50 PRO B O 1
ATOM 1490 N N . GLN B 1 51 ? -7.688 5.398 10.281 1 94.62 51 GLN B N 1
ATOM 1491 C CA . GLN B 1 51 ? -8.047 4.312 11.188 1 94.62 51 GLN B CA 1
ATOM 1492 C C . GLN B 1 51 ? -7.57 2.967 10.648 1 94.62 51 GLN B C 1
ATOM 1494 O O . GLN B 1 51 ? -7.43 2.004 11.406 1 94.62 51 GLN B O 1
ATOM 1499 N N . ALA B 1 52 ? -7.379 2.945 9.359 1 93.94 52 ALA B N 1
ATOM 1500 C CA . ALA B 1 52 ? -6.973 1.702 8.711 1 93.94 52 ALA B CA 1
ATOM 1501 C C . ALA B 1 52 ? -6.012 1.974 7.559 1 93.94 52 ALA B C 1
ATOM 1503 O O . ALA B 1 52 ? -6.332 1.718 6.395 1 93.94 52 ALA B O 1
ATOM 1504 N N . PRO B 1 53 ? -4.758 2.389 7.91 1 96.31 53 PRO B N 1
ATOM 1505 C CA . PRO B 1 53 ? -3.791 2.609 6.832 1 96.31 53 PRO B CA 1
ATOM 1506 C C . PRO B 1 53 ? -3.438 1.324 6.082 1 96.31 53 PRO B C 1
ATOM 1508 O O . PRO B 1 53 ? -3.332 0.259 6.695 1 96.31 53 PRO B O 1
ATOM 1511 N N . ALA B 1 54 ? -3.248 1.446 4.797 1 94.88 54 ALA B N 1
ATOM 1512 C CA . ALA B 1 54 ? -3.061 0.269 3.953 1 94.88 54 ALA B CA 1
ATOM 1513 C C . ALA B 1 54 ? -1.596 0.099 3.566 1 94.88 54 ALA B C 1
ATOM 1515 O O . ALA B 1 54 ? -1.229 -0.883 2.916 1 94.88 54 ALA B O 1
ATOM 1516 N N . CYS B 1 55 ? -0.751 0.964 3.969 1 95.25 55 CYS B N 1
ATOM 1517 C CA . CYS B 1 55 ? 0.678 0.934 3.678 1 95.25 55 CYS B CA 1
ATOM 1518 C C . CYS B 1 55 ? 1.483 1.489 4.848 1 95.25 55 CYS B C 1
ATOM 1520 O O . CYS B 1 55 ? 0.996 2.34 5.594 1 95.25 55 CYS B O 1
ATOM 1522 N N . GLY B 1 56 ? 2.656 1 4.988 1 95.06 56 GLY B N 1
ATOM 1523 C CA . GLY B 1 56 ? 3.486 1.403 6.113 1 95.06 56 GLY B CA 1
ATOM 1524 C C . GLY B 1 56 ? 3.865 2.871 6.078 1 95.06 56 GLY B C 1
ATOM 1525 O O . GLY B 1 56 ? 3.994 3.51 7.125 1 95.06 56 GLY B O 1
ATOM 1526 N N . PHE B 1 57 ? 4.055 3.391 4.906 1 97.44 57 PHE B N 1
ATOM 1527 C CA . PHE B 1 57 ? 4.418 4.797 4.781 1 97.44 57 PHE B CA 1
ATOM 1528 C C . PHE B 1 57 ? 3.254 5.695 5.191 1 97.44 57 PHE B C 1
ATOM 1530 O O . PHE B 1 57 ? 3.449 6.695 5.883 1 97.44 57 PHE B O 1
ATOM 1537 N N . SER B 1 58 ? 2.051 5.387 4.715 1 98.56 58 SER B N 1
ATOM 1538 C CA . SER B 1 58 ? 0.861 6.121 5.129 1 98.56 58 SER B CA 1
ATOM 1539 C C . SER B 1 58 ? 0.643 6.016 6.633 1 98.56 58 SER B C 1
ATOM 1541 O O . SER B 1 58 ? 0.332 7.012 7.293 1 98.56 58 SER B O 1
ATOM 1543 N N . ARG B 1 59 ? 0.86 4.883 7.152 1 97.88 59 ARG B N 1
ATOM 1544 C CA . ARG B 1 59 ? 0.719 4.664 8.586 1 97.88 59 ARG B CA 1
ATOM 1545 C C . ARG B 1 59 ? 1.694 5.535 9.375 1 97.88 59 ARG B C 1
ATOM 1547 O O . ARG B 1 59 ? 1.307 6.199 10.336 1 97.88 59 ARG B O 1
ATOM 1554 N N . ALA B 1 60 ? 2.912 5.504 8.922 1 98.5 60 ALA B N 1
ATOM 1555 C CA . ALA B 1 60 ? 3.945 6.285 9.594 1 98.5 60 ALA B CA 1
ATOM 1556 C C . ALA B 1 60 ? 3.602 7.77 9.586 1 98.5 60 ALA B C 1
ATOM 1558 O O . ALA B 1 60 ? 3.756 8.461 10.602 1 98.5 60 ALA B O 1
ATOM 1559 N N . THR B 1 61 ? 3.127 8.242 8.461 1 98.88 61 THR B N 1
ATOM 1560 C CA . THR B 1 61 ? 2.809 9.656 8.32 1 98.88 61 THR B CA 1
ATOM 1561 C C . THR B 1 61 ? 1.672 10.055 9.258 1 98.88 61 THR B C 1
ATOM 1563 O O . THR B 1 61 ? 1.759 11.062 9.961 1 98.88 61 THR B O 1
ATOM 1566 N N . ILE B 1 62 ? 0.659 9.25 9.32 1 98.62 62 ILE B N 1
ATOM 1567 C CA . ILE B 1 62 ? -0.473 9.523 10.195 1 98.62 62 ILE B CA 1
ATOM 1568 C C . ILE B 1 62 ? -0.016 9.484 11.656 1 98.62 62 ILE B C 1
ATOM 1570 O O . ILE B 1 62 ? -0.467 10.289 12.469 1 98.62 62 ILE B O 1
ATOM 1574 N N . GLN B 1 63 ? 0.78 8.578 11.984 1 98.44 63 GLN B N 1
ATOM 1575 C CA . GLN B 1 63 ? 1.277 8.461 13.344 1 98.44 63 GLN B CA 1
ATOM 1576 C C . GLN B 1 63 ? 2.061 9.703 13.758 1 98.44 63 GLN B C 1
ATOM 1578 O O . GLN B 1 63 ? 1.899 10.203 14.875 1 98.44 63 GLN B O 1
ATOM 1583 N N . ILE B 1 64 ? 2.879 10.133 12.906 1 98.81 64 ILE B N 1
ATOM 1584 C CA . ILE B 1 64 ? 3.664 11.336 13.156 1 98.81 64 ILE B CA 1
ATOM 1585 C C . ILE B 1 64 ? 2.73 12.516 13.422 1 98.81 64 ILE B C 1
ATOM 1587 O O . ILE B 1 64 ? 2.916 13.258 14.391 1 98.81 64 ILE B O 1
ATOM 1591 N N . LEU B 1 65 ? 1.732 12.734 12.547 1 98.81 65 LEU B N 1
ATOM 1592 C CA . LEU B 1 65 ? 0.791 13.836 12.711 1 98.81 65 LEU B CA 1
ATOM 1593 C C . LEU B 1 65 ? 0.053 13.734 14.039 1 98.81 65 LEU B C 1
ATOM 1595 O O . LEU B 1 65 ? -0.158 14.742 14.719 1 98.81 65 LEU B O 1
ATOM 1599 N N . GLY B 1 66 ? -0.339 12.531 14.375 1 98.19 66 GLY B N 1
ATOM 1600 C CA . GLY B 1 66 ? -0.969 12.297 15.664 1 98.19 66 GLY B CA 1
ATOM 1601 C C . GLY B 1 66 ? -0.064 12.625 16.844 1 98.19 66 GLY B C 1
ATOM 1602 O O . GLY B 1 66 ? -0.492 13.273 17.797 1 98.19 66 GLY B O 1
ATOM 1603 N N . GLN B 1 67 ? 1.133 12.203 16.797 1 97.69 67 GLN B N 1
ATOM 1604 C CA . GLN B 1 67 ? 2.107 12.43 17.859 1 97.69 67 GLN B CA 1
ATOM 1605 C C . GLN B 1 67 ? 2.365 13.922 18.047 1 97.69 67 GLN B C 1
ATOM 1607 O O . GLN B 1 67 ? 2.611 14.375 19.172 1 97.69 67 GLN B O 1
ATOM 1612 N N . LEU B 1 68 ? 2.303 14.625 17 1 98.06 68 LEU B N 1
ATOM 1613 C CA . LEU B 1 68 ? 2.578 16.062 17.047 1 98.06 68 LEU B CA 1
ATOM 1614 C C . LEU B 1 68 ? 1.355 16.828 17.531 1 98.06 68 LEU B C 1
ATOM 1616 O O . LEU B 1 68 ? 1.419 18.047 17.719 1 98.06 68 LEU B O 1
ATOM 1620 N N . GLY B 1 69 ? 0.219 16.109 17.609 1 97.94 69 GLY B N 1
ATOM 1621 C CA . GLY B 1 69 ? -0.958 16.719 18.203 1 97.94 69 GLY B CA 1
ATOM 1622 C C . GLY B 1 69 ? -1.796 17.5 17.219 1 97.94 69 GLY B C 1
ATOM 1623 O O . GLY B 1 69 ? -2.406 18.516 17.578 1 97.94 69 GLY B O 1
ATOM 1624 N N . VAL B 1 70 ? -1.786 17.078 16 1 98.56 70 VAL B N 1
ATOM 1625 C CA . VAL B 1 70 ? -2.645 17.719 15.023 1 98.56 70 VAL B CA 1
ATOM 1626 C C . VAL B 1 70 ? -4.102 17.641 15.469 1 98.56 70 VAL B C 1
ATOM 1628 O O . VAL B 1 70 ? -4.574 16.578 15.867 1 98.56 70 VAL B O 1
ATOM 1631 N N . ASP B 1 71 ? -4.738 18.766 15.43 1 98.06 71 ASP B N 1
ATOM 1632 C CA . ASP B 1 71 ? -6.148 18.859 15.789 1 98.06 71 ASP B CA 1
ATOM 1633 C C . ASP B 1 71 ? -7.02 18.094 14.789 1 98.06 71 ASP B C 1
ATOM 1635 O O . ASP B 1 71 ? -7.039 18.422 13.602 1 98.06 71 ASP B O 1
ATOM 1639 N N . PRO B 1 72 ? -7.781 17.109 15.25 1 97.19 72 PRO B N 1
ATOM 1640 C CA . PRO B 1 72 ? -8.617 16.328 14.328 1 97.19 72 PRO B CA 1
ATOM 1641 C C . PRO B 1 72 ? -9.641 17.188 13.602 1 97.19 72 PRO B C 1
ATOM 1643 O O . PRO B 1 72 ? -10.062 16.844 12.492 1 97.19 72 PRO B O 1
ATOM 1646 N N . HIS B 1 73 ? -9.992 18.297 14.164 1 97.75 73 HIS B N 1
ATOM 1647 C CA . HIS B 1 73 ? -10.977 19.188 13.547 1 97.75 73 HIS B CA 1
ATOM 1648 C C . HIS B 1 73 ? -10.344 20.016 12.43 1 97.75 73 HIS B C 1
ATOM 1650 O O . HIS B 1 73 ? -11.055 20.641 11.641 1 97.75 73 HIS B O 1
ATOM 1656 N N . LYS B 1 74 ? -9.109 19.984 12.391 1 98.56 74 LYS B N 1
ATOM 1657 C CA . LYS B 1 74 ? -8.383 20.766 11.383 1 98.56 74 LYS B CA 1
ATOM 1658 C C . LYS B 1 74 ? -7.629 19.844 10.422 1 98.56 74 LYS B C 1
ATOM 1660 O O . LYS B 1 74 ? -6.66 20.266 9.781 1 98.56 74 LYS B O 1
ATOM 1665 N N . PHE B 1 75 ? -8.062 18.641 10.469 1 98.81 75 PHE B N 1
ATOM 1666 C CA . PHE B 1 75 ? -7.391 17.609 9.688 1 98.81 75 PHE B CA 1
ATOM 1667 C C . PHE B 1 75 ? -8.375 16.906 8.773 1 98.81 75 PHE B C 1
ATOM 1669 O O . PHE B 1 75 ? -9.5 16.609 9.172 1 98.81 75 PHE B O 1
ATOM 1676 N N . ALA B 1 76 ? -7.938 16.672 7.492 1 98.81 76 ALA B N 1
ATOM 1677 C CA . ALA B 1 76 ? -8.688 15.836 6.559 1 98.81 76 ALA B CA 1
ATOM 1678 C C . ALA B 1 76 ? -7.762 14.852 5.855 1 98.81 76 ALA B C 1
ATOM 1680 O O . ALA B 1 76 ? -6.629 15.188 5.496 1 98.81 76 ALA B O 1
ATOM 1681 N N . ALA B 1 77 ? -8.188 13.672 5.695 1 98.5 77 ALA B N 1
ATOM 1682 C CA . ALA B 1 77 ? -7.465 12.641 4.957 1 98.5 77 ALA B CA 1
ATOM 1683 C C . ALA B 1 77 ? -8.281 12.141 3.77 1 98.5 77 ALA B C 1
ATOM 1685 O O . ALA B 1 77 ? -9.508 12.031 3.854 1 98.5 77 ALA B O 1
ATOM 1686 N N . TYR B 1 78 ? -7.648 11.836 2.686 1 98.31 78 TYR B N 1
ATOM 1687 C CA . TYR B 1 78 ? -8.273 11.297 1.484 1 98.31 78 TYR B CA 1
ATOM 1688 C C . TYR B 1 78 ? -7.621 9.984 1.069 1 98.31 78 TYR B C 1
ATOM 1690 O O . TYR B 1 78 ? -6.406 9.93 0.868 1 98.31 78 TYR B O 1
ATOM 1698 N N . ASN B 1 79 ? -8.414 8.977 0.95 1 97.5 79 ASN B N 1
ATOM 1699 C CA . ASN B 1 79 ? -7.953 7.656 0.524 1 97.5 79 ASN B CA 1
ATOM 1700 C C . ASN B 1 79 ? -7.852 7.562 -0.996 1 97.5 79 ASN B C 1
ATOM 1702 O O . ASN B 1 79 ? -8.867 7.555 -1.69 1 97.5 79 ASN B O 1
ATOM 1706 N N . VAL B 1 80 ? -6.637 7.316 -1.481 1 97.12 80 VAL B N 1
ATOM 1707 C CA . VAL B 1 80 ? -6.434 7.367 -2.926 1 97.12 80 VAL B CA 1
ATOM 1708 C C . VAL B 1 80 ? -6.711 5.996 -3.535 1 97.12 80 VAL B C 1
ATOM 1710 O O . VAL B 1 80 ? -6.828 5.863 -4.758 1 97.12 80 VAL B O 1
ATOM 1713 N N . LEU B 1 81 ? -6.805 4.988 -2.748 1 94.06 81 LEU B N 1
ATOM 1714 C CA . LEU B 1 81 ? -6.996 3.635 -3.26 1 94.06 81 LEU B CA 1
ATOM 1715 C C . LEU B 1 81 ? -8.383 3.477 -3.871 1 94.06 81 LEU B C 1
ATOM 1717 O O . LEU B 1 81 ? -8.602 2.596 -4.707 1 94.06 81 LEU B O 1
ATOM 1721 N N . GLU B 1 82 ? -9.328 4.246 -3.562 1 88.25 82 GLU B N 1
ATOM 1722 C CA . GLU B 1 82 ? -10.711 4.133 -4.02 1 88.25 82 GLU B CA 1
ATOM 1723 C C . GLU B 1 82 ? -10.945 4.953 -5.285 1 88.25 82 GLU B C 1
ATOM 1725 O O . GLU B 1 82 ? -12.031 4.906 -5.871 1 88.25 82 GLU B O 1
ATOM 1730 N N . ASP B 1 83 ? -9.906 5.645 -5.676 1 91.06 83 ASP B N 1
ATOM 1731 C CA . ASP B 1 83 ? -10.023 6.547 -6.812 1 91.06 83 ASP B CA 1
ATOM 1732 C C . ASP B 1 83 ? -8.719 6.598 -7.609 1 91.06 83 ASP B C 1
ATOM 1734 O O . ASP B 1 83 ? -7.871 7.465 -7.375 1 91.06 83 ASP B O 1
ATOM 1738 N N . PRO B 1 84 ? -8.703 5.754 -8.648 1 90.94 84 PRO B N 1
ATOM 1739 C CA . PRO B 1 84 ? -7.477 5.703 -9.445 1 90.94 84 PRO B CA 1
ATOM 1740 C C . PRO B 1 84 ? -7.129 7.047 -10.078 1 90.94 84 PRO B C 1
ATOM 1742 O O . PRO B 1 84 ? -5.949 7.363 -10.25 1 90.94 84 PRO B O 1
ATOM 1745 N N . GLU B 1 85 ? -8.141 7.816 -10.438 1 92.69 85 GLU B N 1
ATOM 1746 C CA . GLU B 1 85 ? -7.891 9.133 -11.016 1 92.69 85 GLU B CA 1
ATOM 1747 C C . GLU B 1 85 ? -7.254 10.07 -9.992 1 92.69 85 GLU B C 1
ATOM 1749 O O . GLU B 1 85 ? -6.344 10.836 -10.328 1 92.69 85 GLU B O 1
ATOM 1754 N N . LEU B 1 86 ? -7.762 9.992 -8.82 1 94.88 86 LEU B N 1
ATOM 1755 C CA . LEU B 1 86 ? -7.16 10.781 -7.758 1 94.88 86 LEU B CA 1
ATOM 1756 C C . LEU B 1 86 ? -5.734 10.32 -7.469 1 94.88 86 LEU B C 1
ATOM 1758 O O . LEU B 1 86 ? -4.848 11.148 -7.238 1 94.88 86 LEU B O 1
ATOM 1762 N N . ARG B 1 87 ? -5.598 9.008 -7.434 1 95.81 87 ARG B N 1
ATOM 1763 C CA . ARG B 1 87 ? -4.289 8.43 -7.148 1 95.81 87 ARG B CA 1
ATOM 1764 C C . ARG B 1 87 ? -3.238 8.93 -8.133 1 95.81 87 ARG B C 1
ATOM 1766 O O . ARG B 1 87 ? -2.176 9.406 -7.719 1 95.81 87 ARG B O 1
ATOM 1773 N N . GLN B 1 88 ? -3.549 8.914 -9.383 1 95 88 GLN B N 1
ATOM 1774 C CA . GLN B 1 88 ? -2.609 9.383 -10.398 1 95 88 GLN B CA 1
ATOM 1775 C C . GLN B 1 88 ? -2.553 10.906 -10.438 1 95 88 GLN B C 1
ATOM 1777 O O . GLN B 1 88 ? -1.477 11.484 -10.578 1 95 88 GLN B O 1
ATOM 1782 N N . GLY B 1 89 ? -3.654 11.508 -10.273 1 97.56 89 GLY B N 1
ATOM 1783 C CA . GLY B 1 89 ? -3.76 12.953 -10.375 1 97.56 89 GLY B CA 1
ATOM 1784 C C . GLY B 1 89 ? -2.951 13.688 -9.312 1 97.56 89 GLY B C 1
ATOM 1785 O O . GLY B 1 89 ? -2.322 14.703 -9.602 1 97.56 89 GLY B O 1
ATOM 1786 N N . ILE B 1 90 ? -2.947 13.234 -8.109 1 98.25 90 ILE B N 1
ATOM 1787 C CA . ILE B 1 90 ? -2.27 13.938 -7.023 1 98.25 90 ILE B CA 1
ATOM 1788 C C . ILE B 1 90 ? -0.76 13.906 -7.25 1 98.25 90 ILE B C 1
ATOM 1790 O O . ILE B 1 90 ? -0.048 14.836 -6.867 1 98.25 90 ILE B O 1
ATOM 1794 N N . LYS B 1 91 ? -0.267 12.82 -7.82 1 97.62 91 LYS B N 1
ATOM 1795 C CA . LYS B 1 91 ? 1.153 12.742 -8.148 1 97.62 91 LYS B CA 1
ATOM 1796 C C . LYS B 1 91 ? 1.533 13.766 -9.211 1 97.62 91 LYS B C 1
ATOM 1798 O O . LYS B 1 91 ? 2.58 14.406 -9.117 1 97.62 91 LYS B O 1
ATOM 1803 N N . GLU B 1 92 ? 0.652 13.867 -10.164 1 97.38 92 GLU B N 1
ATOM 1804 C CA . GLU B 1 92 ? 0.878 14.844 -11.219 1 97.38 92 GLU B CA 1
ATOM 1805 C C . GLU B 1 92 ? 0.759 16.266 -10.688 1 97.38 92 GLU B C 1
ATOM 1807 O O . GLU B 1 92 ? 1.589 17.125 -11 1 97.38 92 GLU B O 1
ATOM 1812 N N . TYR B 1 93 ? -0.205 16.531 -9.922 1 98.31 93 TYR B N 1
ATOM 1813 C CA . TYR B 1 93 ? -0.471 17.859 -9.367 1 98.31 93 TYR B CA 1
ATOM 1814 C C . TYR B 1 93 ? 0.71 18.344 -8.539 1 98.31 93 TYR B C 1
ATOM 1816 O O . TYR B 1 93 ? 1.14 19.5 -8.672 1 98.31 93 TYR B O 1
ATOM 1824 N N . SER B 1 94 ? 1.228 17.484 -7.691 1 98.25 94 SER B N 1
ATOM 1825 C CA . SER B 1 94 ? 2.299 17.844 -6.773 1 98.25 94 SER B CA 1
ATOM 1826 C C . SER B 1 94 ? 3.668 17.688 -7.43 1 98.25 94 SER B C 1
ATOM 1828 O O . SER B 1 94 ? 4.68 18.125 -6.871 1 98.25 94 SER B O 1
ATOM 1830 N N . GLU B 1 95 ? 3.666 17.078 -8.594 1 97.12 95 GLU B N 1
ATOM 1831 C CA . GLU B 1 95 ? 4.926 16.688 -9.227 1 97.12 95 GLU B CA 1
ATOM 1832 C C . GLU B 1 95 ? 5.805 15.898 -8.266 1 97.12 95 GLU B C 1
ATOM 1834 O O . GLU B 1 95 ? 6.988 16.203 -8.102 1 97.12 95 GLU B O 1
ATOM 1839 N N . TRP B 1 96 ? 5.203 15.031 -7.559 1 97.75 96 TRP B N 1
ATOM 1840 C CA . TRP B 1 96 ? 5.832 14.117 -6.605 1 97.75 96 TRP B CA 1
ATOM 1841 C C . TRP B 1 96 ? 5.371 12.688 -6.84 1 97.75 96 TRP B C 1
ATOM 1843 O O . TRP B 1 96 ? 4.176 12.43 -7 1 97.75 96 TRP B O 1
ATOM 1853 N N . PRO B 1 97 ? 6.238 11.711 -6.801 1 96.44 97 PRO B N 1
ATOM 1854 C CA . PRO B 1 97 ? 5.91 10.391 -7.359 1 96.44 97 PRO B CA 1
ATOM 1855 C C . PRO B 1 97 ? 5.23 9.477 -6.344 1 96.44 97 PRO B C 1
ATOM 1857 O O . PRO B 1 97 ? 4.609 8.477 -6.727 1 96.44 97 PRO B O 1
ATOM 1860 N N . THR B 1 98 ? 5.359 9.781 -5.059 1 97.44 98 THR B N 1
ATOM 1861 C CA . THR B 1 98 ? 4.949 8.773 -4.086 1 97.44 98 THR B CA 1
ATOM 1862 C C . THR B 1 98 ? 3.787 9.289 -3.236 1 97.44 98 THR B C 1
ATOM 1864 O O . THR B 1 98 ? 3.469 10.477 -3.26 1 97.44 98 THR B O 1
ATOM 1867 N N . ILE B 1 99 ? 3.074 8.438 -2.689 1 98 99 ILE B N 1
ATOM 1868 C CA . ILE B 1 99 ? 2.027 8.609 -1.687 1 98 99 ILE B CA 1
ATOM 1869 C C . ILE B 1 99 ? 2.457 7.957 -0.375 1 98 99 ILE B C 1
ATOM 1871 O O . ILE B 1 99 ? 3.084 6.895 -0.38 1 98 99 ILE B O 1
ATOM 1875 N N . PRO B 1 100 ? 2.217 8.594 0.648 1 98.75 100 PRO B N 1
ATOM 1876 C CA . PRO B 1 100 ? 1.31 9.695 0.973 1 98.75 100 PRO B CA 1
ATOM 1877 C C . PRO B 1 100 ? 1.897 11.062 0.63 1 98.75 100 PRO B C 1
ATOM 1879 O O . PRO B 1 100 ? 3.096 11.172 0.359 1 98.75 100 PRO B O 1
ATOM 1882 N N . GLN B 1 101 ? 0.993 12.047 0.571 1 98.94 101 GLN B N 1
ATOM 1883 C CA . GLN B 1 101 ? 1.379 13.43 0.348 1 98.94 101 GLN B CA 1
ATOM 1884 C C . GLN B 1 101 ? 0.682 14.359 1.338 1 98.94 101 GLN B C 1
ATOM 1886 O O . GLN B 1 101 ? -0.548 14.367 1.429 1 98.94 101 GLN B O 1
ATOM 1891 N N . LEU B 1 102 ? 1.468 15.148 2.018 1 98.94 102 LEU B N 1
ATOM 1892 C CA . LEU B 1 102 ? 0.96 16.047 3.053 1 98.94 102 LEU B CA 1
ATOM 1893 C C . LEU B 1 102 ? 0.877 17.484 2.539 1 98.94 102 LEU B C 1
ATOM 1895 O O . LEU B 1 102 ? 1.803 17.969 1.883 1 98.94 102 LEU B O 1
ATOM 1899 N N . TYR B 1 103 ? -0.19 18.094 2.82 1 98.94 103 TYR B N 1
ATOM 1900 C CA . TYR B 1 103 ? -0.403 19.516 2.564 1 98.94 103 TYR B CA 1
ATOM 1901 C C . TYR B 1 103 ? -0.728 20.25 3.854 1 98.94 103 TYR B C 1
ATOM 1903 O O . TYR B 1 103 ? -1.48 19.75 4.691 1 98.94 103 TYR B O 1
ATOM 1911 N N . VAL B 1 104 ? -0.17 21.406 4.047 1 98.94 104 VAL B N 1
ATOM 1912 C CA . VAL B 1 104 ? -0.484 22.328 5.137 1 98.94 104 VAL B CA 1
ATOM 1913 C C . VAL B 1 104 ? -0.839 23.703 4.57 1 98.94 104 VAL B C 1
ATOM 1915 O O . VAL B 1 104 ? -0.061 24.281 3.816 1 98.94 104 VAL B O 1
ATOM 1918 N N . ASN B 1 105 ? -2.025 24.078 4.883 1 98.75 105 ASN B N 1
ATOM 1919 C CA . ASN B 1 105 ? -2.537 25.328 4.344 1 98.75 105 ASN B CA 1
ATOM 1920 C C . ASN B 1 105 ? -2.393 25.391 2.826 1 98.75 105 ASN B C 1
ATOM 1922 O O . ASN B 1 105 ? -1.869 26.375 2.285 1 98.75 105 ASN B O 1
ATOM 1926 N N . LYS B 1 106 ? -2.699 24.312 2.16 1 98.69 106 LYS B N 1
ATOM 1927 C CA . LYS B 1 106 ? -2.83 24.156 0.715 1 98.69 106 LYS B CA 1
ATOM 1928 C C . LYS B 1 106 ? -1.463 24.031 0.049 1 98.69 106 LYS B C 1
ATOM 1930 O O . LYS B 1 106 ? -1.373 23.828 -1.162 1 98.69 106 LYS B O 1
ATOM 1935 N N . ASP B 1 107 ? -0.366 24.078 0.838 1 98.69 107 ASP B N 1
ATOM 1936 C CA . ASP B 1 107 ? 0.976 23.938 0.28 1 98.69 107 ASP B CA 1
ATOM 1937 C C . ASP B 1 107 ? 1.491 22.516 0.443 1 98.69 107 ASP B C 1
ATOM 1939 O O . ASP B 1 107 ? 1.348 21.906 1.511 1 98.69 107 ASP B O 1
ATOM 1943 N N . PHE B 1 108 ? 2.094 22.078 -0.548 1 98.94 108 PHE B N 1
ATOM 1944 C CA . PHE B 1 108 ? 2.668 20.734 -0.516 1 98.94 108 PHE B CA 1
ATOM 1945 C C . PHE B 1 108 ? 3.891 20.703 0.395 1 98.94 108 PHE B C 1
ATOM 1947 O O . PHE B 1 108 ? 4.824 21.484 0.229 1 98.94 108 PHE B O 1
ATOM 1954 N N . VAL B 1 109 ? 3.859 19.797 1.392 1 98.88 109 VAL B N 1
ATOM 1955 C CA . VAL B 1 109 ? 4.969 19.641 2.324 1 98.88 109 VAL B CA 1
ATOM 1956 C C . VAL B 1 109 ? 5.914 18.547 1.82 1 98.88 109 VAL B C 1
ATOM 1958 O O . VAL B 1 109 ? 7.129 18.75 1.755 1 98.88 109 VAL B O 1
ATOM 1961 N N . GLY B 1 110 ? 5.324 17.406 1.496 1 98.75 110 GLY B N 1
ATOM 1962 C CA . GLY B 1 110 ? 6.137 16.297 1.023 1 98.75 110 GLY B CA 1
ATOM 1963 C C . GLY B 1 110 ? 5.5 14.938 1.277 1 98.75 110 GLY B C 1
ATOM 1964 O O . GLY B 1 110 ? 4.355 14.859 1.729 1 98.75 110 GLY B O 1
ATOM 1965 N N . GLY B 1 111 ? 6.242 13.906 0.86 1 98.62 111 GLY B N 1
ATOM 1966 C CA . GLY B 1 111 ? 5.871 12.539 1.169 1 98.62 111 GLY B CA 1
ATOM 1967 C C . GLY B 1 111 ? 6.324 12.086 2.545 1 98.62 111 GLY B C 1
ATOM 1968 O O . GLY B 1 111 ? 6.68 12.914 3.387 1 98.62 111 GLY B O 1
ATOM 1969 N N . CYS B 1 112 ? 6.309 10.789 2.711 1 98.75 112 CYS B N 1
ATOM 1970 C CA . CYS B 1 112 ? 6.582 10.211 4.02 1 98.75 112 CYS B CA 1
ATOM 1971 C C . CYS B 1 112 ? 8 10.539 4.477 1 98.75 112 CYS B C 1
ATOM 1973 O O . CYS B 1 112 ? 8.211 10.945 5.621 1 98.75 112 CYS B O 1
ATOM 1975 N N . ASP B 1 113 ? 8.992 10.367 3.619 1 98.5 113 ASP B N 1
ATOM 1976 C CA . ASP B 1 113 ? 10.391 10.594 3.982 1 98.5 113 ASP B CA 1
ATOM 1977 C C . ASP B 1 113 ? 10.617 12.031 4.441 1 98.5 113 ASP B C 1
ATOM 1979 O O . ASP B 1 113 ? 11.352 12.273 5.398 1 98.5 113 ASP B O 1
ATOM 1983 N N . ILE B 1 114 ? 10.031 13 3.771 1 98.75 114 ILE B N 1
ATOM 1984 C CA . ILE B 1 114 ? 10.172 14.414 4.113 1 98.75 114 ILE B CA 1
ATOM 1985 C C . ILE B 1 114 ? 9.484 14.695 5.445 1 98.75 114 ILE B C 1
ATOM 1987 O O . ILE B 1 114 ? 10.055 15.359 6.316 1 98.75 114 ILE B O 1
ATOM 1991 N N . VAL B 1 115 ? 8.273 14.133 5.586 1 98.88 115 VAL B N 1
ATOM 1992 C CA . VAL B 1 115 ? 7.516 14.328 6.816 1 98.88 115 VAL B CA 1
ATOM 1993 C C . VAL B 1 115 ? 8.305 13.773 8 1 98.88 115 VAL B C 1
ATOM 1995 O O . VAL B 1 115 ? 8.406 14.422 9.047 1 98.88 115 VAL B O 1
ATOM 1998 N N . MET B 1 116 ? 8.875 12.602 7.824 1 98.75 116 MET B N 1
ATOM 1999 C CA . MET B 1 116 ? 9.672 11.984 8.883 1 98.75 116 MET B CA 1
ATOM 2000 C C . MET B 1 116 ? 10.883 12.844 9.227 1 98.75 116 MET B C 1
ATOM 2002 O O . MET B 1 116 ? 11.18 13.086 10.398 1 98.75 116 MET B O 1
ATOM 2006 N N . ALA B 1 117 ? 11.602 13.281 8.227 1 98.81 117 ALA B N 1
ATOM 2007 C CA . ALA B 1 117 ? 12.781 14.125 8.422 1 98.81 117 ALA B CA 1
ATOM 2008 C C . ALA B 1 117 ? 12.406 15.422 9.133 1 98.81 117 ALA B C 1
ATOM 2010 O O . ALA B 1 117 ? 13.086 15.844 10.07 1 98.81 117 ALA B O 1
ATOM 2011 N N . MET B 1 118 ? 11.336 16.047 8.703 1 98.81 118 MET B N 1
ATOM 2012 C CA . MET B 1 118 ? 10.914 17.312 9.289 1 98.81 118 MET B CA 1
ATOM 2013 C C . MET B 1 118 ? 10.438 17.125 10.727 1 98.81 118 MET B C 1
ATOM 2015 O O . MET B 1 118 ? 10.578 18.016 11.555 1 98.81 118 MET B O 1
ATOM 2019 N N . SER B 1 119 ? 9.797 15.984 10.953 1 98.69 119 SER B N 1
ATOM 2020 C CA . SER B 1 119 ? 9.398 15.688 12.328 1 98.69 119 SER B CA 1
ATOM 2021 C C . SER B 1 119 ? 10.617 15.594 13.242 1 98.69 119 SER B C 1
ATOM 2023 O O . SER B 1 119 ? 10.617 16.141 14.344 1 98.69 119 SER B O 1
ATOM 2025 N N . GLN B 1 120 ? 11.641 14.906 12.797 1 98.31 120 GLN B N 1
ATOM 2026 C CA . GLN B 1 120 ? 12.859 14.695 13.578 1 98.31 120 GLN B CA 1
ATOM 2027 C C . GLN B 1 120 ? 13.586 16.016 13.836 1 98.31 120 GLN B C 1
ATOM 2029 O O . GLN B 1 120 ? 14.141 16.219 14.914 1 98.31 120 GLN B O 1
ATOM 2034 N N . SER B 1 121 ? 13.586 16.875 12.891 1 98.38 121 SER B N 1
ATOM 2035 C CA . SER B 1 121 ? 14.305 18.141 13.008 1 98.38 121 SER B CA 1
ATOM 2036 C C . SER B 1 121 ? 13.484 19.156 13.797 1 98.38 121 SER B C 1
ATOM 2038 O O . SER B 1 121 ? 14.008 20.219 14.18 1 98.38 121 SER B O 1
ATOM 2040 N N . GLY B 1 122 ? 12.203 18.922 13.914 1 98.31 122 GLY B N 1
ATOM 2041 C CA . GLY B 1 122 ? 11.328 19.859 14.602 1 98.31 122 GLY B CA 1
ATOM 2042 C C . GLY B 1 122 ? 10.648 20.844 13.672 1 98.31 122 GLY B C 1
ATOM 2043 O O . GLY B 1 122 ? 9.758 21.578 14.094 1 98.31 122 GLY B O 1
ATOM 2044 N N . GLU B 1 123 ? 11 20.797 12.445 1 98.81 123 GLU B N 1
ATOM 2045 C CA . GLU B 1 123 ? 10.469 21.734 11.469 1 98.81 123 GLU B CA 1
ATOM 2046 C C . GLU B 1 123 ? 8.977 21.516 11.234 1 98.81 123 GLU B C 1
ATOM 2048 O O . GLU B 1 123 ? 8.227 22.469 11.016 1 98.81 123 GLU B O 1
ATOM 2053 N N . LEU B 1 124 ? 8.555 20.281 11.273 1 98.81 124 LEU B N 1
ATOM 2054 C CA . LEU B 1 124 ? 7.145 19.984 11.055 1 98.81 124 LEU B CA 1
ATOM 2055 C C . LEU B 1 124 ? 6.293 20.547 12.188 1 98.81 124 LEU B C 1
ATOM 2057 O O . LEU B 1 124 ? 5.23 21.125 11.945 1 98.81 124 LEU B O 1
ATOM 2061 N N . SER B 1 125 ? 6.738 20.344 13.352 1 98.38 125 SER B N 1
ATOM 2062 C CA . SER B 1 125 ? 6.039 20.891 14.508 1 98.38 125 SER B CA 1
ATOM 2063 C C . SER B 1 125 ? 5.883 22.391 14.398 1 98.38 125 SER B C 1
ATOM 2065 O O . SER B 1 125 ? 4.812 22.938 14.68 1 98.38 125 SER B O 1
ATOM 2067 N N . GLU B 1 126 ? 6.957 23.047 14.062 1 98.56 126 GLU B N 1
ATOM 2068 C CA . GLU B 1 126 ? 6.926 24.5 13.898 1 98.56 126 GLU B CA 1
ATOM 2069 C C . GLU B 1 126 ? 5.926 24.906 12.82 1 98.56 126 GLU B C 1
ATOM 2071 O O . GLU B 1 126 ? 5.168 25.859 13 1 98.56 126 GLU B O 1
ATOM 2076 N N . LEU B 1 127 ? 5.965 24.156 11.719 1 98.75 127 LEU B N 1
ATOM 2077 C CA . LEU B 1 127 ? 5.062 24.438 10.609 1 98.75 127 LEU B CA 1
ATOM 2078 C C . LEU B 1 127 ? 3.607 24.297 11.039 1 98.75 127 LEU B C 1
ATOM 2080 O O . LEU B 1 127 ? 2.779 25.156 10.75 1 98.75 127 LEU B O 1
ATOM 2084 N N . LEU B 1 128 ? 3.256 23.266 11.742 1 98.75 128 LEU B N 1
ATOM 2085 C CA . LEU B 1 128 ? 1.894 22.984 12.18 1 98.75 128 LEU B CA 1
ATOM 2086 C C . LEU B 1 128 ? 1.432 23.984 13.227 1 98.75 128 LEU B C 1
ATOM 2088 O O . LEU B 1 128 ? 0.26 24.375 13.25 1 98.75 128 LEU B O 1
ATOM 2092 N N . GLU B 1 129 ? 2.375 24.391 14.047 1 97.81 129 GLU B N 1
ATOM 2093 C CA . GLU B 1 129 ? 2.064 25.422 15.031 1 97.81 129 GLU B CA 1
ATOM 2094 C C . GLU B 1 129 ? 1.741 26.75 14.359 1 97.81 129 GLU B C 1
ATOM 2096 O O . GLU B 1 129 ? 0.757 27.406 14.711 1 97.81 129 GLU B O 1
ATOM 2101 N N . SER B 1 130 ? 2.617 27.094 13.484 1 97.81 130 SER B N 1
ATOM 2102 C CA . SER B 1 130 ? 2.408 28.344 12.766 1 97.81 130 SER B CA 1
ATOM 2103 C C . SER B 1 130 ? 1.087 28.328 12 1 97.81 130 SER B C 1
ATOM 2105 O O . SER B 1 130 ? 0.459 29.375 11.82 1 97.81 130 SER B O 1
ATOM 2107 N N . ALA B 1 131 ? 0.665 27.125 11.609 1 98.25 131 ALA B N 1
ATOM 2108 C CA . ALA B 1 131 ? -0.583 26.969 10.867 1 98.25 131 ALA B CA 1
ATOM 2109 C C . ALA B 1 131 ? -1.772 26.844 11.812 1 98.25 131 ALA B C 1
ATOM 2111 O O . ALA B 1 131 ? -2.912 26.688 11.367 1 98.25 131 ALA B O 1
ATOM 2112 N N . ASP B 1 132 ? -1.537 26.922 13.078 1 97.62 132 ASP B N 1
ATOM 2113 C CA . ASP B 1 132 ? -2.568 26.766 14.102 1 97.62 132 ASP B CA 1
ATOM 2114 C C . ASP B 1 132 ? -3.33 25.453 13.922 1 97.62 132 ASP B C 1
ATOM 2116 O O . ASP B 1 132 ? -4.562 25.438 13.961 1 97.62 132 ASP B O 1
ATOM 2120 N N . ALA B 1 133 ? -2.549 24.438 13.695 1 98.25 133 ALA B N 1
ATOM 2121 C CA . ALA B 1 133 ? -3.18 23.172 13.352 1 98.25 133 ALA B CA 1
ATOM 2122 C C . ALA B 1 133 ? -3.109 22.188 14.516 1 98.25 133 ALA B C 1
ATOM 2124 O O . ALA B 1 133 ? -3.605 21.062 14.414 1 98.25 133 ALA B O 1
ATOM 2125 N N . LEU B 1 134 ? -2.557 22.594 15.633 1 97.44 134 LEU B N 1
ATOM 2126 C CA . LEU B 1 134 ? -2.355 21.703 16.766 1 97.44 134 LEU B CA 1
ATOM 2127 C C . LEU B 1 134 ? -3.449 21.906 17.812 1 97.44 134 LEU B C 1
ATOM 2129 O O . LEU B 1 134 ? -4.078 22.953 17.875 1 97.44 134 LEU B O 1
ATOM 2133 N N . VAL B 1 135 ? -3.697 20.922 18.578 1 94.31 135 VAL B N 1
ATOM 2134 C CA . VAL B 1 135 ? -4.637 21.031 19.688 1 94.31 135 VAL B CA 1
ATOM 2135 C C . VAL B 1 135 ? -4.137 22.078 20.672 1 94.31 135 VAL B C 1
ATOM 2137 O O . VAL B 1 135 ? -2.969 22.062 21.078 1 94.31 135 VAL B O 1
ATOM 2140 N N . PRO B 1 136 ? -5.023 23 21.016 1 87.69 136 PRO B N 1
ATOM 2141 C CA . PRO B 1 136 ? -4.59 24.062 21.922 1 87.69 136 PRO B CA 1
ATOM 2142 C C . PRO B 1 136 ? -4.168 23.516 23.297 1 87.69 136 PRO B C 1
ATOM 2144 O O . PRO B 1 136 ? -4.719 22.516 23.766 1 87.69 136 PRO B O 1
ATOM 2147 N N . GLU B 1 137 ? -3.037 23.891 23.688 1 73.94 137 GLU B N 1
ATOM 2148 C CA . GLU B 1 137 ? -2.611 23.531 25.031 1 73.94 137 GLU B CA 1
ATOM 2149 C C . GLU B 1 137 ? -3.611 24.031 26.078 1 73.94 137 GLU B C 1
ATOM 2151 O O . GLU B 1 137 ? -4.242 25.078 25.891 1 73.94 137 GLU B O 1
ATOM 2156 N N . GLU B 1 138 ? -4.449 23.266 26.688 1 58.09 138 GLU B N 1
ATOM 2157 C CA . GLU B 1 138 ? -5.262 23.766 27.797 1 58.09 138 GLU B CA 1
ATOM 2158 C C . GLU B 1 138 ? -4.484 24.781 28.641 1 58.09 138 GLU B C 1
ATOM 2160 O O . GLU B 1 138 ? -3.334 24.531 29.016 1 58.09 138 GLU B O 1
ATOM 2165 N N . GLU B 1 139 ? -4.609 26.047 28.516 1 48.59 139 GLU B N 1
ATOM 2166 C CA . GLU B 1 139 ? -4.184 27 29.531 1 48.59 139 GLU B CA 1
ATOM 2167 C C . GLU B 1 139 ? -4.41 26.453 30.938 1 48.59 139 GLU B C 1
ATOM 2169 O O . GLU B 1 139 ? -5.527 26.062 31.281 1 48.59 139 GLU B O 1
ATOM 2174 N N . GLU B 1 140 ? -3.691 25.656 31.609 1 43.56 140 GLU B N 1
ATOM 2175 C CA . GLU B 1 140 ? -3.881 25.562 33.062 1 43.56 140 GLU B CA 1
ATOM 2176 C C . GLU B 1 140 ? -4.301 26.906 33.625 1 43.56 140 GLU B C 1
ATOM 2178 O O . GLU B 1 140 ? -3.668 27.922 33.375 1 43.56 140 GLU B O 1
ATOM 2183 N N . GLU B 1 141 ? -5.652 27.281 33.812 1 41.66 141 GLU B N 1
ATOM 2184 C CA . GLU B 1 141 ? -6.078 28.328 34.75 1 41.66 141 GL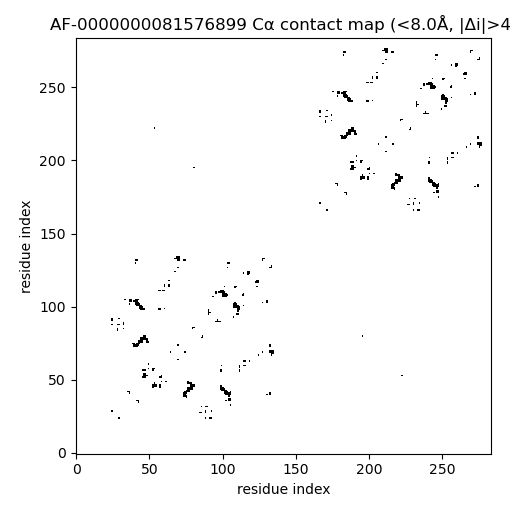U B CA 1
ATOM 2185 C C . GLU B 1 141 ? -5.074 28.5 35.875 1 41.66 141 GLU B C 1
ATOM 2187 O O . GLU B 1 141 ? -4.77 27.547 36.594 1 41.66 141 GLU B O 1
ATOM 2192 N N . LYS B 1 142 ? -4.246 29.547 36 1 34.91 142 LYS B N 1
ATOM 2193 C CA . LYS B 1 142 ? -3.895 30.047 37.312 1 34.91 142 LYS B CA 1
ATOM 2194 C C . LYS B 1 142 ? -5.145 30.391 38.125 1 34.91 142 LYS B C 1
ATOM 2196 O O . LYS B 1 142 ? -6.105 30.953 37.594 1 34.91 142 LYS B O 1
#

Radius of gyration: 28.91 Å; Cα contacts (8 Å, |Δi|>4): 351; chains: 2; bounding box: 39×60×151 Å

Sequence (284 aa):
MFARAFQSSLRAPKFRLTPLTVRLLSQETRSAIEQAISSAPVVLFMKGTPQAPACGFSRATIQILGQLGVDPHKFAAYNVLEDPELRQGIKEYSEWPTIPQLYVNKDFVGGCDIVMAMSQSGELSELLESADALVPEEEEEKMFARAFQSSLRAPKFRLTPLTVRLLSQETRSAIEQAISSAPVVLFMKGTPQAPACGFSRATIQILGQLGVDPHKFAAYNVLEDPELRQGIKEYSEWPTIPQLYVNKDFVGGCDIVMAMSQSGELSELLESADALVPEEEEEK

Secondary structure (DSSP, 8-state):
--------------------------HHHHHHHHHHHHSSSEEEEESB-SSSBSSHHHHHHHHHHHHTTB-GGGEEEEEGGG-HHHHHHHHHHHT--SS-EEEETTEEEE-HHHHHHHHHHTHHHHHHHHTT-BPP------/--------------------------HHHHHHHHHHHTSSSEEEEESB-SSSBSSHHHHHHHHHHHHTTB-GGGEEEEEGGG-HHHHHHHHHHHT--SS-EEEETTEEEE-HHHHHHHHHHTHHHHHHHHTT-BPP------

Nearest PDB structures (foldseek):
  3gx8-assembly1_A  TM=9.894E-01  e=2.376E-17  Saccharomyces cerevisiae
  2mma-assembly1_A  TM=9.656E-01  e=1.871E-12  Arabidopsis thaliana
  2wul-assembly1_D  TM=9.667E-01  e=6.775E-12  Homo sapiens
  2wci-assembly1_A  TM=8.847E-01  e=9.785E-12  Escherichia coli
  5gtx-assembly2_B  TM=8.392E-01  e=1.474E-07  Polygonaceae

Foldseek 3Di:
DDDPPPPPPPPPPPPPPPPPPPVPLDPVLVVVLQCQLQVAQKEKEAADDCVDGPDPLRVLLSVLCVVLAFDPVRYYYDHCVVPVSNVVNVCVVLVHNDDIWMHGNSDTQGGSVSSVVCSVVVNVSVSCVVSVRHDDDPPPDD/DDDPPPPPPPPPPPPPPPPPVPVPLDPVLVVVLQCQLQVAQKEKEAADDCVDGPDPLRVLLSVLCVVLAFDPVRYYYDHCVVPVSNVVNVCVVLVHNDDIWMHGNSHTQGGSVSSVVCSVVVNVSVSCVVSVGHDDDPPPDD

Solvent-accessible surface area (backbone atoms only — not comparable to full-atom values): 16568 Å² total; per-residue (Å²): 139,84,85,80,78,80,76,77,78,77,78,72,79,79,76,76,76,72,74,77,72,66,84,69,75,47,69,67,56,49,53,52,48,55,51,52,34,65,69,24,47,31,25,34,41,24,42,36,42,95,91,52,47,69,38,71,52,27,39,51,46,48,49,52,44,53,73,69,34,50,23,71,91,31,47,44,76,42,50,31,76,85,30,68,65,55,44,53,35,52,28,61,73,67,71,37,93,64,76,16,40,36,26,51,70,62,38,80,73,36,36,41,71,51,50,51,51,28,50,74,73,42,52,42,55,52,52,37,51,76,62,67,31,42,57,77,74,74,71,75,81,127,137,85,81,81,77,79,75,75,78,77,76,73,80,80,77,76,76,72,74,78,73,68,84,68,75,47,68,68,55,50,52,53,52,55,51,51,33,65,69,26,47,31,24,36,42,23,42,36,42,93,92,53,47,69,38,72,52,28,38,51,45,50,49,52,44,54,74,69,34,50,24,70,91,32,46,44,75,43,51,30,75,85,30,67,66,55,46,54,34,53,27,60,73,67,72,39,93,65,76,17,39,36,27,50,72,61,39,81,72,36,35,39,71,50,50,52,52,27,50,74,72,42,53,42,56,53,52,37,51,75,62,66,30,43,55,76,74,75,73,75,80,129

Organism: NCBI:txid460523